Protein AF-A0ABD2PY82-F1 (afdb_monomer_lite)

Sequence (205 aa):
MNNDNLKVYVQNFGKLLSVEYIGIPPSAEFSYYAALSESIQKSSEFYFRDINLLGAPYDFRRAPNDNDGEFNTEMKKLIEDTYFKTGNRRVSIIGHSMGVCMMLSFFNKMPDWWKQRYIHSFMNAAAPLGGSVFWLKGLISGTDFGYPQLSPSSFRSAFQISTASYLLPSESVWLDNVVLVNDGTQSFTSKKYKDFMKSLGLDHC

Radius of gyration: 19.33 Å; chains: 1; bounding box: 48×38×53 Å

Foldseek 3Di:
DDDPPDDDDQPDAFFPVSAQAPDPPRDPVRGGCVVVLVVVVVVDVLDDGSQQDTDGDFDLLAALVRGVPPSLVSVLVSQVNNCVSSPNDAHEEEAEESRLVNVVSSVVPDDPVSCVRHHDYYHYHNYLPQADLLLVCLCQQADPVPPPVDRRNVCSVVSLGNNSVVRHGACVHWPPPDFSDDPPPDTDGNVCVCVVCVVSVNNVD

InterPro domains:
  IPR003386 Lecithin:cholesterol/phospholipid:diacylglycerol acyltransferase [PF02450] (32-199)
  IPR029058 Alpha/Beta hydrolase fold [G3DSA:3.40.50.1820] (1-163)
  IPR029058 Alpha/Beta hydrolase fold [SSF53474] (58-177)

Organism: NCBI:txid1844966

Structure (mmCIF, N/CA/C/O backbone):
data_AF-A0ABD2PY82-F1
#
_entry.id   AF-A0ABD2PY82-F1
#
loop_
_atom_site.group_PDB
_atom_site.id
_atom_site.type_symbol
_atom_site.label_atom_id
_atom_site.label_alt_id
_atom_site.label_comp_id
_atom_site.label_asym_id
_atom_site.label_entity_id
_atom_site.label_seq_id
_atom_site.pdbx_PDB_ins_code
_atom_site.Cartn_x
_atom_site.Cartn_y
_atom_site.Cartn_z
_atom_site.occupancy
_atom_site.B_iso_or_equiv
_atom_site.auth_seq_id
_atom_site.auth_comp_id
_atom_site.auth_asym_id
_atom_site.auth_atom_id
_atom_site.pdbx_PDB_model_num
ATOM 1 N N . MET A 1 1 ? -15.589 11.853 3.594 1.00 46.09 1 MET A N 1
ATOM 2 C CA . MET A 1 1 ? -16.572 12.235 2.552 1.00 46.09 1 MET A CA 1
ATOM 3 C C . MET A 1 1 ? -15.876 13.094 1.505 1.00 46.09 1 MET A C 1
ATOM 5 O O . MET A 1 1 ? -15.206 14.047 1.888 1.00 46.09 1 MET A O 1
ATOM 9 N N . ASN A 1 2 ? -15.974 12.753 0.216 1.00 49.88 2 ASN A N 1
ATOM 10 C CA . ASN A 1 2 ? -15.589 13.692 -0.841 1.00 49.88 2 ASN A CA 1
ATOM 11 C C . ASN A 1 2 ? -16.655 14.791 -0.892 1.00 49.88 2 ASN A C 1
ATOM 13 O O . ASN A 1 2 ? -17.843 14.495 -0.865 1.00 49.88 2 ASN A O 1
ATOM 17 N N . ASN A 1 3 ? -16.228 16.049 -0.922 1.00 63.00 3 ASN A N 1
ATOM 18 C CA . ASN A 1 3 ? -17.093 17.150 -1.325 1.00 63.00 3 ASN A CA 1
ATOM 19 C C . ASN A 1 3 ? -17.367 16.955 -2.823 1.00 63.00 3 ASN A C 1
ATOM 21 O O . ASN A 1 3 ? -16.402 16.774 -3.564 1.00 63.00 3 ASN A O 1
ATOM 25 N N . ASP A 1 4 ? -18.624 16.974 -3.269 1.00 70.94 4 ASP A N 1
ATOM 26 C CA . ASP A 1 4 ? -18.997 16.691 -4.671 1.00 70.94 4 ASP A CA 1
ATOM 27 C C . ASP A 1 4 ? -18.310 17.629 -5.684 1.00 70.94 4 ASP A C 1
ATOM 29 O O . ASP A 1 4 ? -18.210 17.324 -6.872 1.00 70.94 4 ASP A O 1
ATOM 33 N N . ASN A 1 5 ? -17.751 18.741 -5.200 1.0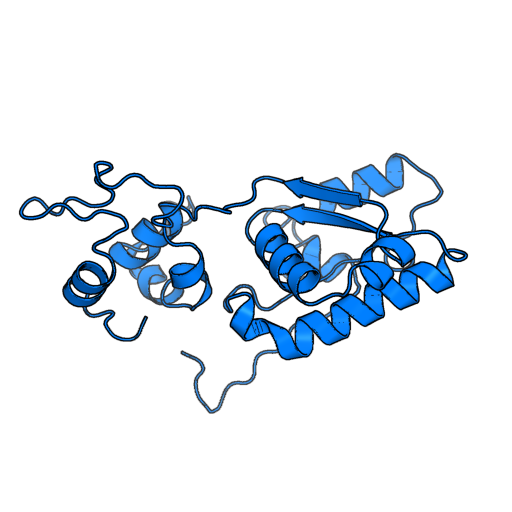0 83.69 5 ASN A N 1
ATOM 34 C CA . ASN A 1 5 ? -16.981 19.704 -5.983 1.00 83.69 5 ASN A CA 1
ATOM 35 C C . ASN A 1 5 ? -15.455 19.479 -5.962 1.00 83.69 5 ASN A C 1
ATOM 37 O O . ASN A 1 5 ? -14.715 20.258 -6.562 1.00 83.69 5 ASN A O 1
ATOM 41 N N . LEU A 1 6 ? -14.954 18.447 -5.277 1.00 82.75 6 LEU A N 1
ATOM 42 C CA . LEU A 1 6 ? -13.526 18.148 -5.152 1.00 82.75 6 LEU A CA 1
ATOM 43 C C . LEU A 1 6 ? -13.183 16.816 -5.821 1.00 82.75 6 LEU A C 1
ATOM 45 O O . LEU A 1 6 ? -13.670 15.754 -5.437 1.00 82.75 6 LEU A O 1
ATOM 49 N N . LYS A 1 7 ? -12.269 16.874 -6.793 1.00 85.06 7 LYS A N 1
ATOM 50 C CA . LYS A 1 7 ? -11.656 15.693 -7.409 1.00 85.06 7 LYS A CA 1
ATOM 51 C C . LYS A 1 7 ? -10.231 15.537 -6.896 1.00 85.06 7 LYS A C 1
ATOM 53 O O . LYS A 1 7 ? -9.460 16.493 -6.912 1.00 85.06 7 LYS A O 1
ATOM 58 N N . VAL A 1 8 ? -9.892 14.331 -6.453 1.00 88.25 8 VAL A N 1
ATOM 59 C CA . VAL A 1 8 ? -8.548 13.964 -5.993 1.00 88.25 8 VAL A CA 1
ATOM 60 C C . VAL A 1 8 ? -7.987 12.928 -6.954 1.00 88.25 8 VAL A C 1
ATOM 62 O O . VAL A 1 8 ? -8.696 11.993 -7.316 1.00 88.25 8 VAL A O 1
ATOM 65 N N . TYR A 1 9 ? -6.730 13.107 -7.351 1.00 89.25 9 TYR A N 1
ATOM 66 C CA . TYR A 1 9 ? -6.037 12.229 -8.288 1.00 89.25 9 TYR A CA 1
ATOM 67 C C . TYR A 1 9 ? -4.739 11.730 -7.671 1.00 89.25 9 TYR A C 1
ATOM 69 O O . TYR A 1 9 ? -4.029 12.487 -7.003 1.00 89.25 9 TYR A O 1
ATOM 77 N N . VAL A 1 10 ? -4.414 10.470 -7.940 1.00 92.25 10 VAL A N 1
ATOM 78 C CA . VAL A 1 10 ? -3.110 9.898 -7.613 1.00 92.25 10 VAL A CA 1
ATOM 79 C C . VAL A 1 10 ? -2.129 10.320 -8.700 1.00 92.25 10 VAL A C 1
ATOM 81 O O . VAL A 1 10 ? -2.371 10.113 -9.886 1.00 92.25 10 VAL A O 1
ATOM 84 N N . GLN A 1 11 ? -1.020 10.941 -8.310 1.00 91.81 11 GLN A N 1
ATOM 85 C CA . GLN A 1 11 ? -0.007 11.406 -9.256 1.00 91.81 11 GLN A CA 1
ATOM 86 C C . GLN A 1 11 ? 1.173 10.438 -9.333 1.00 91.81 11 GLN A C 1
ATOM 88 O O . GLN A 1 11 ? 1.459 9.707 -8.386 1.00 91.81 11 GLN A O 1
ATOM 93 N N . ASN A 1 12 ? 1.909 10.503 -10.446 1.00 93.44 12 ASN A N 1
ATOM 94 C CA . ASN A 1 12 ? 3.204 9.841 -10.612 1.00 93.44 12 ASN A CA 1
ATOM 95 C C . ASN A 1 12 ? 3.156 8.304 -10.481 1.00 93.44 12 ASN A C 1
ATOM 97 O O . ASN A 1 12 ? 4.110 7.691 -9.998 1.00 93.44 12 ASN A O 1
ATOM 101 N N . PHE A 1 13 ? 2.074 7.669 -10.945 1.00 96.50 13 PHE A N 1
ATOM 102 C CA . PHE A 1 13 ? 2.004 6.209 -11.025 1.00 96.50 13 PHE A CA 1
ATOM 103 C C . PHE A 1 13 ? 3.128 5.655 -11.914 1.00 96.50 13 PHE A C 1
ATOM 105 O O . PHE A 1 13 ? 3.434 6.205 -12.973 1.00 96.50 13 PHE A O 1
ATOM 112 N N . GLY A 1 14 ? 3.793 4.594 -11.460 1.00 97.44 14 GLY A N 1
ATOM 113 C CA . GLY A 1 14 ? 4.988 4.045 -12.101 1.00 97.44 14 GLY A CA 1
ATOM 114 C C . GLY A 1 14 ? 6.283 4.800 -11.783 1.00 97.44 14 GLY A C 1
ATOM 115 O O . GLY A 1 14 ? 7.334 4.399 -12.270 1.00 97.44 14 GLY A O 1
ATOM 116 N N . LYS A 1 15 ? 6.263 5.868 -10.974 1.00 96.75 15 LYS A N 1
ATOM 117 C CA . LYS A 1 15 ? 7.476 6.598 -10.562 1.00 96.75 15 LYS A CA 1
ATOM 118 C C . LYS A 1 15 ? 7.818 6.318 -9.109 1.00 96.75 15 LYS A C 1
ATOM 120 O O . LYS A 1 15 ? 6.944 6.395 -8.251 1.00 96.75 15 LYS A O 1
ATOM 125 N N . LEU A 1 16 ? 9.088 6.067 -8.800 1.00 95.44 16 LEU A N 1
ATOM 126 C CA . LEU A 1 16 ? 9.545 5.815 -7.429 1.00 95.44 16 LEU A CA 1
ATOM 127 C C . LEU A 1 16 ? 9.305 7.000 -6.502 1.00 95.44 16 LEU A C 1
ATOM 129 O O . LEU A 1 16 ? 8.934 6.802 -5.349 1.00 95.44 16 LEU A O 1
ATOM 133 N N . LEU A 1 17 ? 9.420 8.227 -7.015 1.00 94.06 17 LEU A N 1
ATOM 134 C CA . LEU A 1 17 ? 9.211 9.434 -6.213 1.00 94.06 17 LEU A CA 1
ATOM 135 C C . LEU A 1 17 ? 7.841 9.440 -5.512 1.00 94.06 17 LEU A C 1
ATOM 137 O O . LEU A 1 17 ? 7.726 9.969 -4.414 1.00 94.06 17 LEU A O 1
ATOM 141 N N . SER A 1 18 ? 6.826 8.821 -6.127 1.00 93.31 18 SER A N 1
ATOM 142 C CA . SER A 1 18 ? 5.461 8.748 -5.589 1.00 93.31 18 SER A CA 1
ATOM 143 C C . SER A 1 18 ? 5.316 7.906 -4.318 1.00 93.31 18 SER A C 1
ATOM 145 O O . SER A 1 18 ? 4.322 8.044 -3.612 1.00 93.31 18 SER A O 1
ATOM 147 N N . VAL A 1 19 ? 6.281 7.026 -4.036 1.00 96.00 19 VAL A N 1
ATOM 148 C CA . VAL A 1 19 ? 6.263 6.126 -2.872 1.00 96.00 19 VAL A CA 1
ATOM 149 C C . VAL A 1 19 ? 7.447 6.359 -1.939 1.00 96.00 19 VAL A C 1
ATOM 151 O O . VAL A 1 19 ? 7.383 6.025 -0.760 1.00 96.00 19 VAL A O 1
ATOM 154 N N . GLU A 1 20 ? 8.536 6.940 -2.435 1.00 96.25 20 GLU A N 1
ATOM 155 C CA . GLU A 1 20 ? 9.729 7.197 -1.632 1.00 96.25 20 GLU A CA 1
ATOM 156 C C . GLU A 1 20 ? 9.518 8.243 -0.549 1.00 96.25 20 GLU A C 1
ATOM 158 O O . GLU A 1 20 ? 10.117 8.101 0.514 1.00 96.25 20 GLU A O 1
ATOM 163 N N . TYR A 1 21 ? 8.667 9.241 -0.800 1.00 95.00 21 TYR A N 1
ATOM 164 C CA . TYR A 1 21 ? 8.410 10.338 0.125 1.00 95.00 21 TYR A CA 1
ATOM 165 C C . TYR A 1 21 ? 6.914 10.645 0.226 1.00 95.00 21 TYR A C 1
ATOM 167 O O . TYR A 1 21 ? 6.225 10.802 -0.781 1.00 95.00 21 TYR A O 1
ATOM 175 N N . ILE A 1 22 ? 6.415 10.780 1.453 1.00 87.50 22 ILE A N 1
ATOM 176 C CA . ILE A 1 22 ? 5.041 11.180 1.777 1.00 87.50 22 ILE A CA 1
ATOM 177 C C . ILE A 1 22 ? 4.987 12.714 1.827 1.00 87.50 22 ILE A C 1
ATOM 179 O O . ILE A 1 22 ? 4.813 13.324 2.876 1.00 87.50 22 ILE A O 1
ATOM 183 N N . GLY A 1 23 ? 5.199 13.357 0.680 1.00 79.69 23 GLY A N 1
ATOM 184 C CA . GLY A 1 23 ? 5.200 14.815 0.576 1.00 79.69 23 GLY A CA 1
ATOM 185 C C . GLY A 1 23 ? 6.132 15.328 -0.514 1.00 79.69 23 GLY A C 1
ATOM 186 O O . GLY A 1 23 ? 7.134 14.698 -0.850 1.00 79.69 23 GLY A O 1
ATOM 187 N N . ILE A 1 24 ? 5.780 16.482 -1.079 1.00 76.38 24 ILE A N 1
ATOM 188 C CA . ILE A 1 24 ? 6.601 17.201 -2.054 1.00 76.38 24 ILE A CA 1
ATOM 189 C C . ILE A 1 24 ? 6.747 18.646 -1.551 1.00 76.38 24 ILE A C 1
ATOM 191 O O . ILE A 1 24 ? 5.726 19.269 -1.253 1.00 76.38 24 ILE A O 1
ATOM 195 N N . PRO A 1 25 ? 7.974 19.197 -1.465 1.00 85.31 25 PRO A N 1
ATOM 196 C CA . PRO A 1 25 ? 9.251 18.595 -1.870 1.00 85.31 25 PRO A CA 1
ATOM 197 C C . PRO A 1 25 ? 9.704 17.433 -0.956 1.00 85.31 25 PRO A C 1
ATOM 199 O O . PRO A 1 25 ? 9.300 17.391 0.205 1.00 85.31 25 PRO A O 1
ATOM 202 N N . PRO A 1 26 ? 10.539 16.497 -1.457 1.00 88.62 26 PRO A N 1
ATOM 203 C CA . PRO A 1 26 ? 11.089 15.403 -0.654 1.00 88.62 26 PRO A CA 1
ATOM 204 C C . PRO A 1 26 ? 11.823 15.897 0.594 1.00 88.62 26 PRO A C 1
ATOM 206 O O . PRO A 1 26 ? 12.630 16.825 0.519 1.00 88.62 26 PRO A O 1
ATOM 209 N N . SER A 1 27 ? 11.596 15.238 1.728 1.00 89.56 27 SER A N 1
ATOM 210 C CA . SER A 1 27 ? 12.310 15.505 2.977 1.00 89.56 27 SER A CA 1
ATOM 211 C C . SER A 1 27 ? 12.606 14.205 3.724 1.00 89.56 27 SER A C 1
ATOM 213 O O . SER A 1 27 ? 11.910 13.204 3.556 1.00 89.56 27 SER A O 1
ATOM 215 N N . ALA A 1 28 ? 13.642 14.216 4.565 1.00 88.94 28 ALA A N 1
ATOM 216 C CA . ALA A 1 28 ? 13.989 13.056 5.385 1.00 88.94 28 ALA A CA 1
ATOM 217 C C . ALA A 1 28 ? 12.865 12.677 6.367 1.00 88.94 28 ALA A C 1
ATOM 219 O O . ALA A 1 28 ? 12.640 11.494 6.595 1.00 88.94 28 ALA A O 1
ATOM 220 N N . GLU A 1 29 ? 12.136 13.668 6.893 1.00 87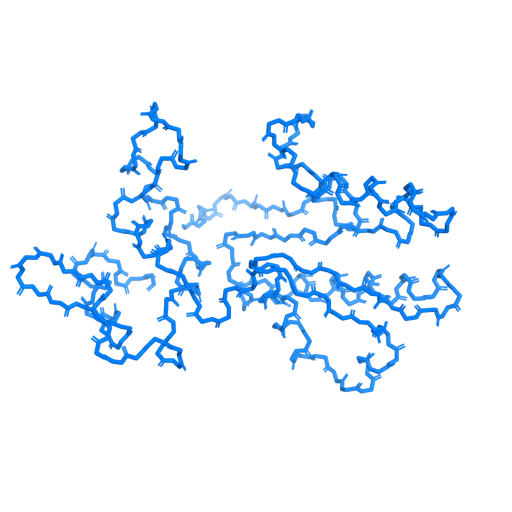.19 29 GLU A N 1
ATOM 221 C CA . GLU A 1 29 ? 11.003 13.466 7.809 1.00 87.19 29 GLU A CA 1
ATOM 222 C C . GLU A 1 29 ? 9.862 12.669 7.165 1.00 87.19 29 GLU A C 1
ATOM 224 O O . GLU A 1 29 ? 9.244 11.837 7.822 1.00 87.19 29 GLU A O 1
ATOM 229 N N . PHE A 1 30 ? 9.623 12.869 5.867 1.00 88.81 30 PHE A N 1
ATOM 230 C CA . PHE A 1 30 ? 8.581 12.164 5.122 1.00 88.81 30 PHE A CA 1
ATOM 231 C C . PHE A 1 30 ? 9.119 11.014 4.264 1.00 88.81 30 PHE A C 1
ATOM 233 O O . PHE A 1 30 ? 8.414 10.522 3.385 1.00 88.81 30 PHE A O 1
ATOM 240 N N . SER A 1 31 ? 10.356 10.573 4.491 1.00 94.44 31 SER A N 1
ATOM 241 C CA . SER A 1 31 ? 10.931 9.414 3.806 1.00 94.44 31 SER A CA 1
ATOM 242 C C . SER A 1 31 ? 10.182 8.131 4.173 1.00 94.44 31 SER A C 1
ATOM 244 O O . SER A 1 31 ? 9.949 7.847 5.347 1.00 94.44 31 SER A O 1
ATOM 246 N N . TYR A 1 32 ? 9.821 7.339 3.166 1.00 95.69 32 TYR A N 1
ATOM 247 C CA . TYR A 1 32 ? 9.091 6.085 3.328 1.00 95.69 32 TYR A CA 1
ATOM 248 C C . TYR A 1 32 ? 9.782 4.925 2.604 1.00 95.69 32 TYR A C 1
ATOM 250 O O . TYR A 1 32 ? 10.453 4.123 3.249 1.00 95.69 32 TYR A O 1
ATOM 258 N N . TYR A 1 33 ? 9.702 4.848 1.269 1.00 97.00 33 TYR A N 1
ATOM 259 C CA . TYR A 1 33 ? 10.413 3.813 0.498 1.00 97.00 33 TYR A CA 1
ATOM 260 C C . TYR A 1 33 ? 11.844 4.192 0.082 1.00 97.00 33 TYR A C 1
ATOM 262 O O . TYR A 1 33 ? 12.548 3.331 -0.444 1.00 97.00 33 TYR A O 1
ATOM 270 N N . ALA A 1 34 ? 12.300 5.429 0.320 1.00 96.25 34 ALA A N 1
ATOM 271 C CA . ALA A 1 34 ? 13.579 5.924 -0.207 1.00 96.25 34 ALA A CA 1
ATOM 272 C C . ALA A 1 34 ? 14.788 5.068 0.206 1.00 96.25 34 ALA A C 1
ATOM 274 O O . ALA A 1 34 ? 15.625 4.726 -0.624 1.00 96.25 34 ALA A O 1
ATOM 275 N N . ALA A 1 35 ? 14.855 4.650 1.474 1.00 95.88 35 ALA A N 1
ATOM 276 C CA . ALA A 1 35 ? 15.954 3.806 1.943 1.00 95.88 35 ALA A CA 1
ATOM 277 C C . ALA A 1 35 ? 15.946 2.414 1.281 1.00 95.88 35 ALA A C 1
ATOM 279 O O . ALA A 1 35 ? 17.007 1.851 1.000 1.00 95.88 35 ALA A O 1
ATOM 280 N N . LEU A 1 36 ? 14.759 1.857 1.000 1.00 96.31 36 LEU A N 1
ATOM 281 C CA . LEU A 1 36 ? 14.629 0.559 0.335 1.00 96.31 36 LEU A CA 1
ATOM 282 C C . LEU A 1 36 ? 15.052 0.651 -1.133 1.00 96.31 36 LEU A C 1
ATOM 284 O O . LEU A 1 36 ? 15.851 -0.165 -1.590 1.00 96.31 36 LEU A O 1
ATOM 288 N N . SER A 1 37 ? 14.536 1.635 -1.871 1.00 96.44 37 SER A N 1
ATOM 289 C CA . SER A 1 37 ? 14.865 1.818 -3.286 1.00 96.44 37 SER A CA 1
ATOM 290 C C . SER A 1 37 ? 16.342 2.157 -3.495 1.00 96.44 37 SER A C 1
ATOM 292 O O . SER A 1 37 ? 16.954 1.669 -4.447 1.00 96.44 37 SER A O 1
ATOM 294 N N . GLU A 1 38 ? 16.944 2.942 -2.600 1.00 95.88 38 GLU A N 1
ATOM 295 C CA . GLU A 1 38 ? 18.381 3.216 -2.601 1.00 95.88 38 GLU A CA 1
ATOM 296 C C . GLU A 1 38 ? 19.191 1.943 -2.327 1.00 95.88 38 GLU A C 1
ATOM 298 O O . GLU A 1 38 ? 20.150 1.655 -3.041 1.00 95.88 38 GLU A O 1
ATOM 303 N N . SER A 1 39 ? 18.784 1.144 -1.337 1.00 96.81 39 SER A N 1
ATOM 304 C CA . SER A 1 39 ? 19.461 -0.117 -1.012 1.00 96.81 39 SER A CA 1
ATOM 305 C C . SER A 1 39 ? 19.413 -1.108 -2.176 1.00 96.81 39 SER A C 1
ATOM 307 O O . SER A 1 39 ? 20.430 -1.722 -2.493 1.00 96.81 39 SER A O 1
ATOM 309 N N . ILE A 1 40 ? 18.271 -1.225 -2.863 1.00 96.19 40 ILE A N 1
ATOM 310 C CA . ILE A 1 40 ? 18.134 -2.079 -4.052 1.00 96.19 40 ILE A CA 1
ATOM 311 C C . ILE A 1 40 ? 19.089 -1.617 -5.159 1.00 96.19 40 ILE A C 1
ATOM 313 O O . ILE A 1 40 ? 19.846 -2.437 -5.678 1.00 96.19 40 ILE A O 1
ATOM 317 N N . GLN A 1 41 ? 19.113 -0.317 -5.471 1.00 95.25 41 GLN A N 1
ATOM 318 C CA . GLN A 1 41 ? 20.011 0.241 -6.491 1.00 95.25 41 GLN A CA 1
ATOM 319 C C . GLN A 1 41 ? 21.494 0.064 -6.134 1.00 95.25 41 GLN A C 1
ATOM 321 O O . GLN A 1 41 ? 22.299 -0.249 -7.002 1.00 95.25 41 GLN A O 1
ATOM 326 N N . LYS A 1 42 ? 21.873 0.205 -4.857 1.00 95.75 42 LYS A N 1
ATOM 327 C CA . LYS A 1 42 ? 23.257 -0.039 -4.408 1.00 95.75 42 LYS A CA 1
ATOM 328 C C . LYS A 1 42 ? 23.641 -1.517 -4.433 1.00 95.75 42 LYS A C 1
ATOM 330 O O . LYS A 1 42 ? 24.809 -1.839 -4.615 1.00 95.75 42 LYS A O 1
ATOM 335 N N . SER A 1 43 ? 22.677 -2.413 -4.225 1.00 94.88 43 SER A N 1
ATOM 336 C CA . SER A 1 43 ? 22.923 -3.858 -4.175 1.00 94.88 43 SER A CA 1
ATOM 337 C C . SER A 1 43 ? 23.108 -4.505 -5.551 1.00 94.88 43 SER A C 1
ATOM 339 O O . SER A 1 43 ? 23.564 -5.644 -5.632 1.00 94.88 43 SER A O 1
ATOM 341 N N . SER A 1 44 ? 22.734 -3.817 -6.635 1.00 92.62 44 SER A N 1
ATOM 342 C CA . SER A 1 44 ? 22.777 -4.379 -7.981 1.00 92.62 44 SER A CA 1
ATOM 343 C 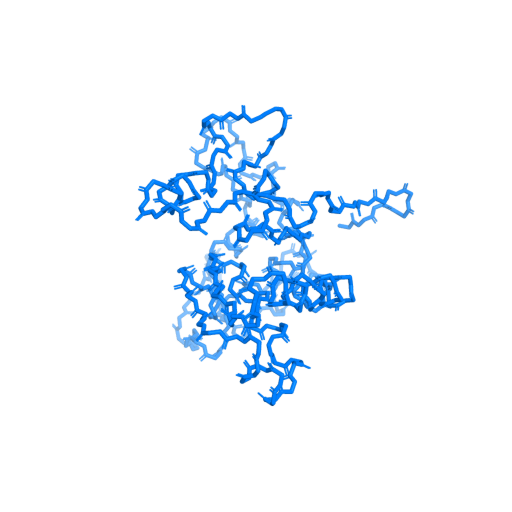C . SER A 1 44 ? 22.814 -3.301 -9.058 1.00 92.62 44 SER A C 1
ATOM 345 O O . SER A 1 44 ? 21.964 -2.419 -9.097 1.00 92.62 44 SER A O 1
ATOM 347 N N . GLU A 1 45 ? 23.715 -3.468 -10.025 1.00 92.88 45 GLU A N 1
ATOM 348 C CA . GLU A 1 45 ? 23.817 -2.609 -11.213 1.00 92.88 45 GLU A CA 1
ATOM 349 C C . GLU A 1 45 ? 22.660 -2.799 -12.215 1.00 92.88 45 GLU A C 1
ATOM 351 O O . GLU A 1 45 ? 22.611 -2.131 -13.244 1.00 92.88 45 GLU A O 1
ATOM 356 N N . PHE A 1 46 ? 21.728 -3.722 -11.947 1.00 92.50 46 PHE A N 1
ATOM 357 C CA . PHE A 1 46 ? 20.642 -4.075 -12.865 1.00 92.50 46 PHE A CA 1
ATOM 358 C C . PHE A 1 46 ? 19.299 -3.418 -12.531 1.00 92.50 46 PHE A C 1
ATOM 360 O O . PHE A 1 46 ? 18.343 -3.607 -13.288 1.00 92.50 46 PHE A O 1
ATOM 367 N N . TYR A 1 47 ? 19.200 -2.662 -11.432 1.00 95.75 47 TYR A N 1
ATOM 368 C CA . TYR A 1 47 ? 17.998 -1.901 -11.090 1.00 95.75 47 TYR A CA 1
ATOM 369 C C . TYR A 1 47 ? 18.181 -0.416 -11.389 1.00 95.75 47 TYR A C 1
ATOM 371 O O . TYR A 1 47 ? 19.043 0.257 -10.835 1.00 95.75 47 TYR A O 1
ATOM 379 N N . PHE A 1 48 ? 17.299 0.097 -12.236 1.00 95.19 48 PHE A N 1
ATOM 380 C CA . PHE A 1 48 ? 17.252 1.471 -12.694 1.00 95.19 48 PHE A CA 1
ATOM 381 C C . PHE A 1 48 ? 15.910 2.084 -12.302 1.00 95.19 48 PHE A C 1
ATOM 383 O O . PHE A 1 48 ? 14.830 1.587 -12.662 1.00 95.19 48 PHE A O 1
ATOM 390 N N . ARG A 1 49 ? 15.997 3.193 -11.569 1.00 96.06 49 ARG A N 1
ATOM 391 C CA . ARG A 1 49 ? 14.861 4.027 -11.186 1.00 96.06 49 ARG A CA 1
ATOM 392 C C . ARG A 1 49 ? 13.962 4.333 -12.381 1.00 96.06 49 ARG A C 1
ATOM 394 O O . ARG A 1 49 ? 14.437 4.724 -13.441 1.00 96.06 49 ARG A O 1
ATOM 401 N N . ASP A 1 50 ? 12.658 4.189 -12.171 1.00 96.06 50 ASP A N 1
ATOM 402 C CA . ASP A 1 50 ? 11.592 4.530 -13.118 1.00 96.06 50 ASP A CA 1
ATOM 403 C C . ASP A 1 50 ? 11.643 3.767 -14.459 1.00 96.06 50 ASP A C 1
ATOM 405 O O . ASP A 1 50 ? 10.925 4.120 -15.399 1.00 96.06 50 ASP A O 1
ATOM 409 N N . ILE A 1 51 ? 12.465 2.713 -14.543 1.00 94.69 51 ILE A N 1
ATOM 410 C CA . ILE A 1 51 ? 12.570 1.808 -15.696 1.00 94.69 51 ILE A CA 1
ATOM 411 C C . ILE A 1 51 ? 12.153 0.395 -15.286 1.00 94.69 51 ILE A C 1
ATOM 413 O O . ILE A 1 51 ? 11.218 -0.159 -15.859 1.00 94.69 51 ILE A O 1
ATOM 417 N N . ASN A 1 52 ? 12.835 -0.187 -14.298 1.00 95.62 52 ASN A N 1
ATOM 418 C CA . ASN A 1 52 ? 12.547 -1.531 -13.781 1.00 95.62 52 ASN A CA 1
ATOM 419 C C . ASN A 1 52 ? 12.512 -1.597 -12.241 1.00 95.62 52 ASN A C 1
ATOM 421 O O . ASN A 1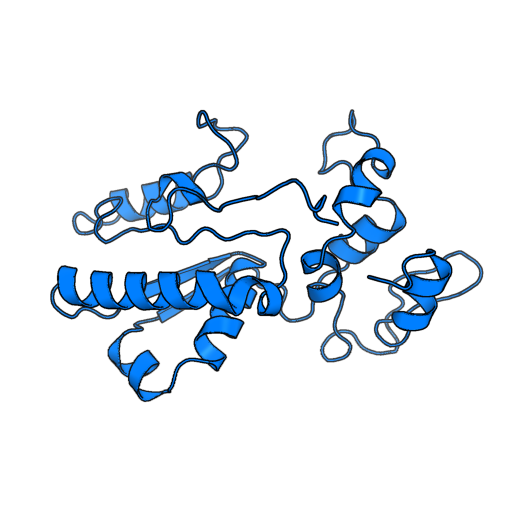 52 ? 12.268 -2.661 -11.677 1.00 95.62 52 ASN A O 1
ATOM 425 N N . LEU A 1 53 ? 12.702 -0.456 -11.574 1.00 97.88 53 LEU A N 1
ATOM 426 C CA . LEU A 1 53 ? 12.369 -0.220 -10.175 1.00 97.88 53 LEU A CA 1
ATOM 427 C C . LEU A 1 53 ? 11.341 0.918 -10.138 1.00 97.88 53 LEU A C 1
ATOM 429 O O . LEU A 1 53 ? 11.663 2.053 -10.488 1.00 97.88 53 LEU A O 1
ATOM 433 N N . LEU A 1 54 ? 10.089 0.592 -9.808 1.00 98.31 54 LEU A N 1
ATOM 434 C CA . LEU A 1 54 ? 8.910 1.427 -10.077 1.00 98.31 54 LEU A CA 1
ATOM 435 C C . LEU A 1 54 ? 8.020 1.524 -8.829 1.00 98.31 54 LEU A C 1
ATOM 437 O O . LEU A 1 54 ? 7.962 0.590 -8.032 1.00 98.31 54 LEU A O 1
ATOM 441 N N . GLY A 1 55 ? 7.313 2.646 -8.675 1.00 97.69 55 GLY A N 1
ATOM 442 C CA . GLY A 1 55 ? 6.338 2.863 -7.600 1.00 97.69 55 GLY A CA 1
ATOM 443 C C . GLY A 1 55 ? 4.898 2.699 -8.087 1.00 97.69 55 GLY A C 1
ATOM 444 O O . GLY A 1 55 ? 4.570 3.143 -9.184 1.00 97.69 55 GLY A O 1
ATOM 445 N N . ALA A 1 56 ? 4.033 2.101 -7.269 1.00 97.81 56 ALA A N 1
ATOM 446 C CA . ALA A 1 56 ? 2.600 1.952 -7.543 1.00 97.81 56 ALA A CA 1
ATOM 447 C C . ALA A 1 56 ? 1.773 2.642 -6.434 1.00 97.81 56 ALA A C 1
ATOM 449 O O . ALA A 1 56 ? 1.323 1.977 -5.497 1.00 97.81 56 ALA A O 1
ATOM 450 N N . PRO A 1 57 ? 1.632 3.980 -6.480 1.00 96.69 57 PRO A N 1
ATOM 451 C CA . PRO A 1 57 ? 0.844 4.737 -5.514 1.00 96.69 57 PRO A CA 1
ATOM 452 C C . PRO A 1 57 ? -0.659 4.499 -5.725 1.00 96.69 57 PRO A C 1
ATOM 454 O O . PRO A 1 57 ? -1.103 4.124 -6.807 1.00 96.69 57 PRO A O 1
ATOM 457 N N . TYR A 1 58 ? -1.460 4.751 -4.694 1.00 95.94 58 TYR A N 1
ATOM 458 C CA . TYR A 1 58 ? -2.922 4.669 -4.744 1.00 95.94 58 TYR A CA 1
ATOM 459 C C . TYR A 1 58 ? -3.540 5.648 -3.740 1.00 95.94 58 TYR A C 1
ATOM 461 O O . TYR A 1 58 ? -2.840 6.189 -2.880 1.00 95.94 58 TYR A O 1
ATOM 469 N N . ASP A 1 59 ? -4.852 5.885 -3.832 1.00 95.00 59 ASP A N 1
ATOM 470 C CA . ASP A 1 59 ? -5.558 6.690 -2.837 1.00 95.00 59 ASP A CA 1
ATOM 471 C C . ASP A 1 59 ? -5.737 5.861 -1.561 1.00 95.00 59 ASP A C 1
ATOM 473 O O . ASP A 1 59 ? -6.672 5.071 -1.428 1.00 95.00 59 ASP A O 1
ATOM 477 N N . PHE A 1 60 ? -4.822 6.040 -0.608 1.00 93.94 60 PHE A N 1
ATOM 478 C CA . PHE A 1 60 ? -4.805 5.299 0.654 1.00 93.94 60 PHE A CA 1
ATOM 479 C C . PHE A 1 60 ? -5.997 5.611 1.571 1.00 93.94 60 PHE A C 1
ATOM 481 O O . PHE A 1 60 ? -6.171 4.946 2.591 1.00 93.94 60 PHE A O 1
ATOM 488 N N . ARG A 1 61 ? -6.833 6.606 1.236 1.00 93.19 61 ARG A N 1
ATOM 489 C CA . ARG A 1 61 ? -8.096 6.878 1.947 1.00 93.19 61 ARG A CA 1
AT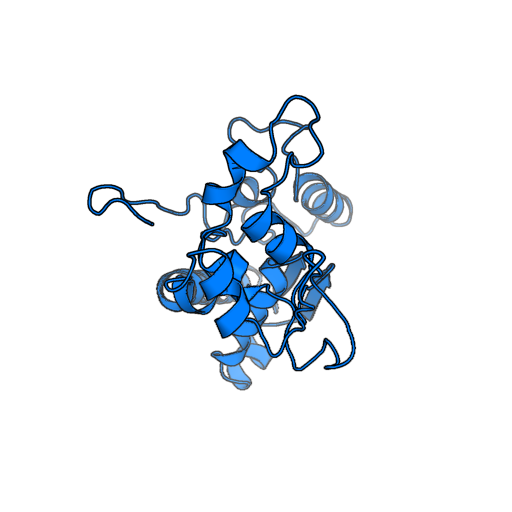OM 490 C C . ARG A 1 61 ? -9.198 5.890 1.550 1.00 93.19 61 ARG A C 1
ATOM 492 O O . ARG A 1 61 ? -10.207 5.756 2.251 1.00 93.19 61 ARG A O 1
ATOM 499 N N . ARG A 1 62 ? -9.022 5.245 0.396 1.00 94.12 62 ARG A N 1
ATOM 500 C CA . ARG A 1 62 ? -9.971 4.331 -0.229 1.00 94.12 62 ARG A CA 1
ATOM 501 C C . ARG A 1 62 ? -9.589 2.883 0.077 1.00 94.12 62 ARG A C 1
ATOM 503 O O . ARG A 1 62 ? -8.428 2.507 -0.069 1.00 94.12 62 ARG A O 1
ATOM 510 N N . ALA A 1 63 ? -10.560 2.065 0.468 1.00 94.44 63 ALA A N 1
ATOM 511 C CA . ALA A 1 63 ? -10.364 0.630 0.642 1.00 94.44 63 ALA A CA 1
ATOM 512 C C . ALA A 1 63 ? -10.039 -0.051 -0.709 1.00 94.44 63 ALA A C 1
ATOM 514 O O . ALA A 1 63 ? -10.237 0.553 -1.771 1.00 94.44 63 ALA A O 1
ATOM 515 N N . PRO A 1 64 ? -9.537 -1.301 -0.725 1.00 94.88 64 PRO A N 1
ATOM 516 C CA . PRO A 1 64 ? -9.181 -1.967 -1.978 1.00 94.88 64 PRO A CA 1
ATOM 517 C C . PRO A 1 64 ? -10.328 -2.068 -2.990 1.00 94.88 64 PRO A C 1
ATOM 519 O O . PRO A 1 64 ? -10.122 -1.791 -4.168 1.00 94.88 64 PRO A O 1
ATOM 522 N N . ASN A 1 65 ? -11.543 -2.380 -2.535 1.00 91.56 65 ASN A N 1
ATOM 523 C CA . ASN A 1 65 ? -12.750 -2.400 -3.369 1.00 91.56 65 ASN A CA 1
ATOM 524 C C . ASN A 1 65 ? -13.054 -1.029 -3.994 1.00 91.56 65 ASN A C 1
ATOM 526 O O . ASN A 1 65 ? -13.509 -0.950 -5.131 1.00 91.56 65 ASN A O 1
ATOM 530 N N . ASP A 1 66 ? -12.751 0.056 -3.282 1.00 91.62 66 ASP A N 1
ATOM 531 C CA . ASP A 1 66 ? -12.997 1.414 -3.760 1.00 91.62 66 ASP A CA 1
ATOM 532 C C . ASP A 1 66 ? -11.914 1.904 -4.729 1.00 91.62 66 ASP A C 1
ATOM 534 O O . ASP A 1 66 ? -12.132 2.902 -5.412 1.00 91.62 66 ASP A O 1
ATOM 538 N N . ASN A 1 67 ? -10.764 1.231 -4.806 1.00 92.56 67 ASN A N 1
ATOM 539 C CA . ASN A 1 67 ? -9.685 1.521 -5.758 1.00 92.56 67 ASN A CA 1
ATOM 540 C C . ASN A 1 67 ? -9.728 0.632 -7.017 1.00 92.56 67 ASN A C 1
ATOM 542 O O . ASN A 1 67 ? -8.987 0.888 -7.965 1.00 92.56 67 ASN A O 1
ATOM 546 N N . ASP A 1 68 ? -10.576 -0.402 -7.044 1.00 86.31 68 ASP A N 1
ATOM 547 C CA . ASP A 1 68 ? -10.497 -1.515 -7.999 1.00 86.31 68 ASP A CA 1
ATOM 548 C C . ASP A 1 68 ? -10.547 -1.127 -9.488 1.00 86.31 68 ASP A C 1
ATOM 550 O O . ASP A 1 68 ? -10.070 -1.887 -10.326 1.00 86.31 68 ASP A O 1
ATOM 554 N N . GLY A 1 69 ? -11.121 0.017 -9.857 1.00 87.69 69 GLY A N 1
ATOM 555 C CA . GLY A 1 69 ? -11.172 0.445 -11.258 1.00 87.69 69 GLY A CA 1
ATOM 556 C C . GLY A 1 69 ? -9.809 0.908 -11.779 1.00 87.69 69 GLY A C 1
ATOM 557 O O . GLY A 1 69 ? -9.164 0.242 -12.592 1.00 87.69 69 GLY A O 1
ATOM 558 N N . GLU A 1 70 ? -9.379 2.075 -11.304 1.00 90.25 70 GLU A N 1
ATOM 559 C CA . GLU A 1 70 ? -8.166 2.751 -11.774 1.00 90.25 70 GLU A CA 1
ATOM 560 C C . GLU A 1 70 ? -6.902 1.990 -11.360 1.00 90.25 70 GLU A C 1
ATOM 562 O O . GLU A 1 70 ? -6.071 1.673 -12.210 1.00 90.25 70 GLU A O 1
ATOM 567 N N . PHE A 1 71 ? -6.795 1.594 -10.086 1.00 95.44 71 PHE A N 1
ATOM 568 C CA . PHE A 1 71 ? -5.595 0.929 -9.580 1.00 95.44 71 PHE A CA 1
ATOM 569 C C . PHE A 1 71 ? -5.331 -0.404 -10.282 1.00 95.44 71 PHE A C 1
ATOM 571 O O . PHE A 1 71 ? -4.204 -0.657 -10.696 1.00 95.44 71 PHE A O 1
ATOM 578 N N . ASN A 1 72 ? -6.348 -1.255 -10.466 1.00 96.06 72 ASN A N 1
ATOM 579 C CA . ASN A 1 72 ? -6.133 -2.560 -11.099 1.00 96.06 72 ASN A CA 1
ATOM 580 C C . ASN A 1 72 ? -5.746 -2.416 -12.577 1.00 96.06 72 ASN A C 1
ATOM 582 O O . ASN A 1 72 ? -4.931 -3.197 -13.072 1.00 96.06 72 ASN A O 1
ATOM 586 N N . THR A 1 73 ? -6.307 -1.422 -13.271 1.00 96.62 73 THR A N 1
ATOM 587 C CA . THR A 1 73 ? -5.975 -1.134 -14.673 1.00 96.62 73 THR A CA 1
ATOM 588 C C . THR A 1 73 ? -4.522 -0.684 -14.799 1.00 96.62 73 THR A C 1
ATOM 590 O O . THR A 1 73 ? -3.752 -1.288 -15.551 1.00 96.62 73 THR A O 1
ATOM 593 N N . GLU A 1 74 ? -4.121 0.316 -14.013 1.00 97.62 74 GLU A N 1
ATOM 594 C CA . GLU A 1 74 ? -2.761 0.855 -14.036 1.00 97.62 74 GLU A CA 1
ATOM 595 C C . GLU A 1 74 ? -1.730 -0.161 -13.523 1.00 97.62 74 GLU A C 1
ATOM 597 O O . GLU A 1 74 ? -0.667 -0.317 -14.122 1.00 97.62 74 GLU A O 1
ATOM 602 N N . MET A 1 75 ? -2.050 -0.931 -12.477 1.00 98.38 75 MET A N 1
ATOM 603 C CA . MET A 1 75 ? -1.144 -1.939 -11.919 1.00 98.38 75 MET A CA 1
ATOM 604 C C . MET A 1 75 ? -0.909 -3.103 -12.884 1.00 98.38 75 MET A C 1
ATOM 606 O O . MET A 1 75 ? 0.232 -3.531 -13.073 1.00 98.38 75 MET A O 1
ATOM 610 N N . LYS A 1 76 ? -1.965 -3.599 -13.545 1.00 98.56 76 LYS A N 1
ATOM 611 C CA . LYS A 1 76 ? -1.831 -4.643 -14.568 1.00 98.56 76 LYS A CA 1
ATOM 612 C C . LYS A 1 76 ? -0.936 -4.170 -15.710 1.00 98.56 76 LYS A C 1
ATOM 614 O O . LYS A 1 76 ? 0.004 -4.876 -16.072 1.00 98.56 76 LYS A O 1
ATOM 619 N N . LYS A 1 77 ? -1.192 -2.963 -16.224 1.00 98.50 77 LYS A N 1
ATOM 620 C CA . LYS A 1 77 ? -0.389 -2.355 -17.287 1.00 98.50 77 LYS A CA 1
ATOM 621 C C . LYS A 1 77 ? 1.066 -2.167 -16.863 1.00 98.50 77 LYS A C 1
ATOM 623 O O . LYS A 1 77 ? 1.959 -2.555 -17.605 1.00 98.50 77 LYS A O 1
ATOM 628 N N . LEU A 1 78 ? 1.316 -1.641 -15.662 1.00 98.62 78 LEU A N 1
ATOM 629 C CA . LEU A 1 78 ? 2.668 -1.442 -15.134 1.00 98.62 78 LEU A CA 1
ATOM 630 C C . LEU A 1 78 ? 3.452 -2.758 -15.091 1.00 98.62 78 LEU A C 1
ATOM 632 O O . LEU A 1 78 ? 4.605 -2.798 -15.515 1.00 98.62 78 LEU A O 1
ATOM 636 N N . ILE A 1 79 ? 2.831 -3.840 -14.619 1.00 98.81 79 ILE A N 1
ATOM 637 C CA . ILE A 1 79 ? 3.457 -5.165 -14.547 1.00 98.81 79 ILE A CA 1
ATOM 638 C C . ILE A 1 79 ? 3.747 -5.720 -15.946 1.00 98.81 79 ILE A C 1
ATOM 640 O O . ILE A 1 79 ? 4.863 -6.178 -16.197 1.00 98.81 79 ILE A O 1
ATOM 644 N N . GLU A 1 80 ? 2.773 -5.673 -16.857 1.00 98.75 80 GLU A N 1
ATOM 645 C CA . GLU A 1 80 ? 2.933 -6.175 -18.228 1.00 98.75 80 GLU A CA 1
ATOM 646 C C . GLU A 1 80 ? 4.007 -5.386 -18.993 1.00 98.75 80 GLU A C 1
ATOM 648 O O . GLU A 1 80 ? 4.911 -5.983 -19.581 1.00 98.75 80 GLU A O 1
ATOM 653 N N . ASP A 1 81 ? 3.980 -4.054 -18.914 1.00 98.50 81 ASP A N 1
ATOM 654 C CA . ASP A 1 81 ? 4.981 -3.182 -19.532 1.00 98.50 81 ASP A CA 1
ATOM 655 C C . ASP A 1 81 ? 6.380 -3.459 -18.977 1.00 98.50 81 ASP A C 1
ATOM 657 O O . ASP A 1 81 ? 7.346 -3.546 -19.738 1.00 98.50 81 ASP A O 1
ATOM 661 N N . THR A 1 82 ? 6.504 -3.618 -17.656 1.00 98.38 82 THR A N 1
ATOM 662 C CA . THR A 1 82 ? 7.789 -3.923 -17.007 1.00 98.38 82 THR A CA 1
ATOM 663 C C . THR A 1 82 ? 8.316 -5.278 -17.457 1.00 98.38 82 THR A C 1
ATOM 665 O O . THR A 1 82 ? 9.498 -5.401 -17.782 1.00 98.38 82 THR A O 1
ATOM 668 N N . TYR A 1 83 ? 7.446 -6.285 -17.545 1.00 98.56 83 TYR A N 1
ATOM 669 C CA . TYR A 1 83 ? 7.795 -7.614 -18.040 1.00 98.56 83 TYR A CA 1
ATOM 670 C C . TYR A 1 83 ? 8.388 -7.549 -19.451 1.00 98.56 83 TYR A C 1
ATOM 672 O O . TYR A 1 83 ? 9.488 -8.054 -19.680 1.00 98.56 83 TYR A O 1
ATOM 680 N N . PHE A 1 84 ? 7.715 -6.878 -20.391 1.00 98.25 84 PHE A N 1
ATOM 681 C CA . PHE A 1 84 ? 8.202 -6.779 -21.769 1.00 98.25 84 PHE A CA 1
ATOM 682 C C . PHE A 1 84 ? 9.484 -5.941 -21.874 1.00 98.25 84 PHE A C 1
ATOM 684 O O . PHE A 1 84 ? 10.437 -6.360 -22.532 1.00 98.25 84 PHE A O 1
ATOM 691 N N . LYS A 1 85 ? 9.560 -4.802 -21.173 1.00 96.56 85 LYS A N 1
ATOM 692 C CA . LYS A 1 85 ? 10.740 -3.914 -21.179 1.00 96.56 85 LYS A CA 1
ATOM 693 C C . LYS A 1 85 ? 11.986 -4.556 -20.576 1.00 96.56 85 LYS A C 1
ATOM 695 O O . LYS A 1 85 ? 13.096 -4.176 -20.931 1.00 96.56 85 LYS A O 1
ATOM 700 N N . THR A 1 86 ? 11.820 -5.532 -19.688 1.00 96.06 86 THR A N 1
ATOM 701 C CA . THR A 1 86 ? 12.933 -6.225 -19.021 1.00 96.06 86 THR A CA 1
ATOM 702 C C . THR A 1 86 ? 13.274 -7.571 -19.662 1.00 96.06 86 THR A C 1
ATOM 704 O O . THR A 1 86 ? 13.937 -8.407 -19.047 1.00 96.06 86 THR A O 1
ATOM 707 N N . GLY A 1 87 ? 12.854 -7.788 -20.913 1.00 96.50 87 GLY A N 1
ATOM 708 C CA . GLY A 1 87 ? 13.176 -9.000 -21.664 1.00 96.50 87 GLY A CA 1
ATOM 709 C C . GLY A 1 87 ? 12.373 -10.209 -21.196 1.00 96.50 87 GLY A C 1
ATOM 710 O O . GLY A 1 87 ? 12.926 -11.296 -21.038 1.00 96.50 87 GLY A O 1
ATOM 711 N N . ASN A 1 88 ? 11.074 -10.015 -20.964 1.00 98.00 88 ASN A N 1
ATOM 712 C CA . ASN A 1 88 ? 10.129 -11.043 -20.525 1.00 98.00 88 ASN A CA 1
ATOM 713 C C . ASN A 1 88 ? 10.476 -11.647 -19.155 1.00 98.00 88 ASN A C 1
ATOM 715 O O . ASN A 1 88 ? 10.227 -12.829 -18.891 1.00 98.00 88 ASN A O 1
ATOM 719 N N . ARG A 1 89 ? 11.069 -10.838 -18.269 1.00 97.44 89 ARG A N 1
ATOM 720 C CA . ARG A 1 89 ? 11.373 -11.240 -16.895 1.00 97.44 89 ARG A CA 1
ATOM 721 C C . ARG A 1 89 ? 10.167 -10.984 -16.003 1.00 97.44 89 ARG A C 1
ATOM 723 O O . ARG A 1 89 ? 9.562 -9.918 -16.026 1.00 97.44 89 ARG A O 1
ATOM 730 N N . ARG A 1 90 ? 9.827 -11.991 -15.200 1.00 98.50 90 ARG A N 1
ATOM 731 C CA . ARG A 1 90 ? 8.744 -11.915 -14.216 1.00 98.50 90 ARG A CA 1
ATOM 732 C C . ARG A 1 90 ? 9.056 -10.864 -13.146 1.00 98.50 90 ARG A C 1
ATOM 734 O O . ARG A 1 90 ? 10.199 -10.742 -12.715 1.00 98.50 90 ARG A O 1
ATOM 741 N N . VAL A 1 91 ? 8.032 -10.131 -12.721 1.00 98.56 91 VAL A N 1
ATOM 742 C CA . VAL A 1 91 ? 8.132 -8.981 -11.816 1.00 98.56 91 VAL A CA 1
ATOM 743 C C . VAL A 1 91 ? 8.024 -9.437 -10.362 1.00 98.56 91 VAL A C 1
ATOM 745 O O . VAL A 1 91 ? 7.119 -10.195 -10.005 1.00 98.56 91 VAL A O 1
ATOM 748 N N . SER A 1 92 ? 8.941 -8.967 -9.519 1.00 98.12 92 SER A N 1
ATOM 749 C CA . SER A 1 92 ? 8.869 -9.111 -8.061 1.00 98.12 92 SER A CA 1
ATOM 750 C C . SER A 1 92 ? 8.170 -7.895 -7.464 1.00 98.12 92 SER A C 1
ATOM 752 O O . SER A 1 92 ? 8.485 -6.766 -7.832 1.00 98.12 92 SER A O 1
ATOM 754 N N . ILE A 1 93 ? 7.237 -8.114 -6.542 1.00 98.44 93 ILE A N 1
ATOM 755 C CA . ILE A 1 93 ? 6.443 -7.044 -5.930 1.00 98.44 93 ILE A CA 1
ATOM 756 C C . ILE A 1 93 ? 6.692 -7.030 -4.429 1.00 98.44 93 ILE A C 1
ATOM 758 O O . ILE A 1 93 ? 6.664 -8.076 -3.786 1.00 98.44 93 ILE A O 1
ATOM 762 N N . ILE A 1 94 ? 6.901 -5.840 -3.870 1.00 98.12 94 ILE A N 1
ATOM 763 C CA . ILE A 1 94 ? 7.014 -5.619 -2.429 1.00 98.12 94 ILE A CA 1
ATOM 764 C C . ILE A 1 94 ? 5.815 -4.777 -2.002 1.00 98.12 94 ILE A C 1
ATOM 766 O O . ILE A 1 94 ? 5.618 -3.674 -2.507 1.00 98.12 94 ILE A O 1
ATOM 770 N N . GLY A 1 95 ? 5.008 -5.308 -1.086 1.00 97.88 95 GLY A N 1
ATOM 771 C CA . GLY A 1 95 ? 3.937 -4.569 -0.426 1.00 97.88 95 GLY A CA 1
ATOM 772 C C . GLY A 1 95 ? 4.285 -4.327 1.037 1.00 97.88 95 GLY A C 1
ATOM 773 O O . GLY A 1 95 ? 4.753 -5.236 1.721 1.00 97.88 95 GLY A O 1
ATOM 774 N N . HIS A 1 96 ? 4.009 -3.124 1.536 1.00 97.81 96 HIS A N 1
ATOM 775 C CA . HIS A 1 96 ? 4.108 -2.796 2.957 1.00 97.81 96 HIS A CA 1
ATOM 776 C C . HIS A 1 96 ? 2.745 -2.395 3.521 1.00 97.81 96 HIS A C 1
ATOM 778 O O . HIS A 1 96 ? 2.009 -1.631 2.889 1.00 97.81 96 HIS A O 1
ATOM 784 N N . SER A 1 97 ? 2.428 -2.878 4.724 1.00 96.69 97 SER A N 1
ATOM 785 C CA . SER A 1 97 ? 1.207 -2.541 5.457 1.00 96.69 97 SER A CA 1
ATOM 786 C C . SER A 1 97 ? -0.041 -2.733 4.578 1.00 96.69 97 SER A C 1
ATOM 788 O O . SER A 1 97 ? -0.198 -3.783 3.950 1.00 96.69 97 SER A O 1
ATOM 790 N N . MET A 1 98 ? -0.917 -1.732 4.474 1.00 96.12 98 MET A N 1
ATOM 791 C CA . MET A 1 98 ? -2.110 -1.762 3.619 1.00 96.12 98 MET A CA 1
ATOM 792 C C . MET A 1 98 ? -1.804 -2.044 2.135 1.00 96.12 98 MET A C 1
ATOM 794 O O . MET A 1 98 ? -2.637 -2.632 1.444 1.00 96.12 98 MET A O 1
ATOM 798 N N . GLY A 1 99 ? -0.604 -1.710 1.645 1.00 97.19 99 GLY A N 1
ATOM 799 C CA . GLY A 1 99 ? -0.189 -2.019 0.273 1.00 97.19 99 GLY A CA 1
ATOM 800 C C . GLY A 1 99 ? -0.194 -3.521 -0.028 1.00 97.19 99 GLY A C 1
ATOM 801 O O . GLY A 1 99 ? -0.441 -3.920 -1.164 1.00 97.19 99 GLY A O 1
ATOM 802 N N . VAL A 1 100 ? -0.012 -4.367 0.993 1.00 97.94 100 VAL A N 1
ATOM 803 C CA . VAL A 1 100 ? -0.178 -5.819 0.847 1.00 97.94 100 VAL A CA 1
ATOM 804 C C . VAL A 1 100 ? -1.636 -6.182 0.572 1.00 97.94 100 VAL A C 1
ATOM 806 O O . VAL A 1 100 ? -1.912 -6.935 -0.359 1.00 97.94 100 VAL A O 1
ATOM 809 N N . CYS A 1 101 ? -2.576 -5.631 1.342 1.00 96.44 101 CYS A N 1
ATOM 810 C CA . CYS A 1 101 ? -4.005 -5.899 1.170 1.00 96.44 101 CYS A CA 1
ATOM 811 C C . CYS A 1 101 ? -4.509 -5.427 -0.204 1.00 96.44 101 CYS A C 1
ATOM 813 O O . CYS A 1 101 ? -5.270 -6.137 -0.862 1.00 96.44 101 CYS A O 1
ATOM 815 N N . MET A 1 102 ? -4.024 -4.271 -0.669 1.00 97.25 102 MET A N 1
ATOM 816 C CA . MET A 1 102 ? -4.268 -3.766 -2.025 1.00 97.25 102 MET A CA 1
ATOM 817 C C . MET A 1 102 ? -3.817 -4.767 -3.094 1.00 97.25 102 MET A C 1
ATOM 819 O O . MET A 1 102 ? -4.598 -5.140 -3.969 1.00 97.25 102 MET A O 1
ATOM 823 N N . MET A 1 103 ? -2.580 -5.261 -2.993 1.00 97.88 103 MET A N 1
ATOM 824 C CA . MET A 1 103 ? -2.042 -6.233 -3.946 1.00 97.88 103 MET A CA 1
ATOM 825 C C . MET A 1 103 ? -2.744 -7.591 -3.886 1.00 97.88 103 MET A C 1
ATOM 827 O O . MET A 1 103 ? -2.971 -8.201 -4.928 1.00 97.88 103 MET A O 1
ATOM 831 N N . LEU A 1 104 ? -3.146 -8.059 -2.702 1.00 96.50 104 LEU A N 1
ATOM 832 C CA . LEU A 1 104 ? -3.949 -9.278 -2.568 1.00 96.50 104 LEU A CA 1
ATOM 833 C C . LEU A 1 104 ? -5.323 -9.129 -3.231 1.00 96.50 104 LEU A C 1
ATOM 835 O O . LEU A 1 104 ? -5.748 -10.026 -3.958 1.00 96.50 104 LEU A O 1
ATOM 839 N N . SER A 1 105 ? -5.991 -7.985 -3.044 1.00 96.06 105 SER A N 1
ATOM 840 C CA . SER A 1 105 ? -7.254 -7.675 -3.727 1.00 96.06 105 SER A CA 1
ATOM 841 C C . SER A 1 105 ? -7.100 -7.701 -5.252 1.00 96.06 105 SER A C 1
ATOM 843 O O . SER A 1 105 ? -7.952 -8.267 -5.942 1.00 96.06 105 SER A O 1
ATOM 845 N N . PHE A 1 106 ? -6.001 -7.146 -5.773 1.00 97.75 106 PHE A N 1
ATOM 846 C CA . PHE A 1 106 ? -5.656 -7.191 -7.195 1.00 97.75 106 PHE A CA 1
ATOM 847 C C . PHE A 1 106 ? -5.403 -8.629 -7.678 1.00 97.75 106 PHE A C 1
ATOM 849 O O . PHE A 1 106 ? -6.006 -9.074 -8.655 1.00 97.75 106 PHE A O 1
ATOM 856 N N . PHE A 1 107 ? -4.561 -9.400 -6.981 1.00 97.56 107 PHE A N 1
ATOM 857 C CA . PHE A 1 107 ? -4.222 -10.769 -7.382 1.00 97.56 107 PHE A CA 1
ATOM 858 C C . PHE A 1 107 ? -5.408 -11.731 -7.350 1.00 97.56 107 PHE A C 1
ATOM 860 O O . PHE A 1 107 ? -5.466 -12.634 -8.185 1.00 97.56 107 PHE A O 1
ATOM 867 N N . ASN A 1 108 ? -6.366 -11.529 -6.443 1.00 96.06 108 ASN A N 1
ATOM 868 C CA . ASN A 1 108 ? -7.600 -12.316 -6.400 1.00 96.06 108 ASN A CA 1
ATOM 869 C C . ASN A 1 108 ? -8.484 -12.106 -7.639 1.00 96.06 108 ASN A C 1
ATOM 871 O O . ASN A 1 108 ? -9.313 -12.957 -7.947 1.00 96.06 108 ASN A O 1
ATOM 875 N N . LYS A 1 109 ? -8.294 -11.001 -8.370 1.00 96.00 109 LYS A N 1
ATOM 876 C CA . LYS A 1 109 ? -9.000 -10.705 -9.626 1.00 96.00 109 LYS A CA 1
ATOM 877 C C . LYS A 1 109 ? -8.214 -11.116 -10.869 1.00 96.00 109 LYS A C 1
ATOM 879 O O . LYS A 1 109 ? -8.764 -11.108 -11.968 1.00 96.00 109 LYS A O 1
ATOM 884 N N . MET A 1 110 ? -6.934 -11.459 -10.722 1.00 97.69 110 MET A N 1
ATOM 885 C CA . MET A 1 110 ? -6.097 -11.898 -11.834 1.00 97.69 110 MET A CA 1
ATOM 886 C C . MET A 1 110 ? -6.167 -13.421 -11.999 1.00 97.69 110 MET A C 1
ATOM 888 O O . MET A 1 110 ? -6.016 -14.154 -11.015 1.00 97.69 110 MET A O 1
ATOM 892 N N . PRO A 1 111 ? -6.330 -13.928 -13.234 1.00 98.19 111 PRO A N 1
ATOM 893 C CA . PRO A 1 111 ? -6.365 -15.363 -13.472 1.00 98.19 111 PRO A CA 1
ATOM 894 C C . PRO A 1 111 ? -4.992 -15.996 -13.208 1.00 98.19 111 PRO A C 1
ATOM 896 O O . PRO A 1 111 ? -3.947 -15.358 -13.361 1.00 98.19 111 PRO A O 1
ATOM 899 N N . ASP A 1 112 ? -4.976 -17.276 -12.838 1.00 98.38 112 ASP A N 1
ATOM 900 C CA . ASP A 1 112 ? -3.744 -17.964 -12.433 1.00 98.38 112 ASP A CA 1
ATOM 901 C C . ASP A 1 112 ? -2.677 -17.989 -13.527 1.00 98.38 112 ASP A C 1
ATOM 903 O O . ASP A 1 112 ? -1.505 -17.755 -13.233 1.00 98.38 112 ASP A O 1
ATOM 907 N N . TRP A 1 113 ? -3.071 -18.163 -14.793 1.00 98.56 113 TRP A N 1
ATOM 908 C CA . TRP A 1 113 ? -2.139 -18.105 -15.923 1.00 98.56 113 TRP A CA 1
ATOM 909 C C . TRP A 1 113 ? -1.417 -16.755 -16.005 1.00 98.56 113 TRP A C 1
ATOM 911 O O . TRP A 1 113 ? -0.238 -16.700 -16.355 1.00 98.56 113 TRP A O 1
ATOM 921 N N . TRP A 1 114 ? -2.102 -15.661 -15.660 1.00 98.75 114 TRP A N 1
ATOM 922 C CA . TRP A 1 114 ? -1.534 -14.318 -15.708 1.00 98.75 114 TRP A CA 1
ATOM 923 C C . TRP A 1 114 ? -0.506 -14.158 -14.592 1.00 98.75 114 TRP A C 1
ATOM 925 O O . TRP A 1 114 ? 0.630 -13.763 -14.847 1.00 98.75 114 TRP A O 1
ATOM 935 N N . LYS A 1 115 ? -0.853 -14.578 -13.370 1.00 98.69 115 LYS A N 1
ATOM 936 C CA . LYS A 1 115 ? 0.078 -14.559 -12.232 1.00 98.69 115 LYS A CA 1
ATOM 937 C C . LYS A 1 115 ? 1.319 -15.411 -12.518 1.00 98.69 115 LYS A C 1
ATOM 939 O O . LYS A 1 115 ? 2.432 -14.941 -12.318 1.00 98.69 115 LYS A O 1
ATOM 944 N N . GLN A 1 116 ? 1.143 -16.616 -13.066 1.00 98.56 116 GLN A N 1
ATOM 945 C CA . GLN A 1 116 ? 2.247 -17.509 -13.441 1.00 98.56 116 GLN A CA 1
ATOM 946 C C . GLN A 1 116 ? 3.151 -16.917 -14.532 1.00 98.56 116 GLN A C 1
ATOM 948 O O . GLN A 1 116 ? 4.368 -17.116 -14.493 1.00 98.56 116 GLN A O 1
ATOM 953 N N . ARG A 1 117 ? 2.570 -16.183 -15.491 1.00 98.62 117 ARG A N 1
ATOM 954 C CA . ARG A 1 117 ? 3.300 -15.548 -16.593 1.00 98.62 117 ARG A CA 1
ATOM 955 C C . ARG A 1 117 ? 4.083 -14.316 -16.155 1.00 98.62 117 ARG A C 1
ATOM 957 O O . ARG A 1 117 ? 5.220 -14.165 -16.592 1.00 98.62 117 ARG A O 1
ATOM 964 N N . TYR A 1 118 ? 3.487 -13.447 -15.340 1.00 98.81 118 TYR A N 1
ATOM 965 C CA . TYR A 1 118 ? 4.017 -12.105 -15.084 1.00 98.81 118 TYR A CA 1
ATOM 966 C C . TYR A 1 118 ? 4.670 -11.930 -13.713 1.00 98.81 118 TYR A C 1
ATOM 968 O O . TYR A 1 118 ? 5.543 -11.078 -13.583 1.00 98.81 118 TYR A O 1
ATOM 976 N N . ILE A 1 119 ? 4.303 -12.720 -12.702 1.00 98.75 119 ILE A N 1
ATOM 977 C CA . ILE A 1 119 ? 4.745 -12.507 -11.318 1.00 98.75 119 ILE A CA 1
ATOM 978 C C . ILE A 1 119 ? 5.834 -13.506 -10.943 1.00 98.75 119 ILE A C 1
ATOM 980 O O . ILE A 1 119 ? 5.695 -14.713 -11.143 1.00 98.75 119 ILE A O 1
ATOM 984 N N . HIS A 1 120 ? 6.938 -12.997 -10.401 1.00 98.56 120 HIS A N 1
ATOM 985 C CA . HIS A 1 120 ? 8.027 -13.820 -9.885 1.00 98.56 120 HIS A CA 1
ATOM 986 C C . HIS A 1 120 ? 7.815 -14.126 -8.406 1.00 98.56 120 HIS A C 1
ATOM 988 O O . HIS A 1 120 ? 7.844 -15.284 -7.997 1.00 98.56 120 HIS A O 1
ATOM 994 N N . SER A 1 121 ? 7.593 -13.080 -7.612 1.00 98.06 121 SER A N 1
ATOM 995 C CA . SER A 1 121 ? 7.406 -13.173 -6.170 1.00 98.06 121 SER A CA 1
ATOM 996 C C . SER A 1 121 ? 6.577 -12.001 -5.652 1.00 98.06 121 SER A C 1
ATOM 998 O O . SER A 1 121 ? 6.513 -10.935 -6.269 1.00 98.06 121 SER A O 1
ATOM 1000 N N . PHE A 1 122 ? 5.942 -12.212 -4.501 1.00 98.19 122 PHE A N 1
ATOM 1001 C CA . PHE A 1 122 ? 5.245 -11.175 -3.754 1.00 98.19 122 PHE A CA 1
ATOM 1002 C C . PHE A 1 122 ? 5.734 -11.189 -2.305 1.00 98.19 122 PHE A C 1
ATOM 1004 O O . PHE A 1 122 ? 5.507 -12.149 -1.570 1.00 98.19 122 PHE A O 1
ATOM 1011 N N . MET A 1 123 ? 6.454 -10.139 -1.922 1.00 97.56 123 MET A N 1
ATOM 1012 C CA . MET A 1 123 ? 7.033 -9.963 -0.596 1.00 97.56 123 MET A CA 1
ATOM 1013 C C . MET A 1 123 ? 6.104 -9.101 0.254 1.00 97.56 123 MET A C 1
ATOM 1015 O O . MET A 1 123 ? 5.799 -7.959 -0.091 1.00 97.56 123 MET A O 1
ATOM 1019 N N . ASN A 1 124 ? 5.683 -9.665 1.383 1.00 95.88 124 ASN A N 1
ATOM 1020 C CA . ASN A 1 124 ? 4.752 -9.040 2.312 1.00 95.88 124 ASN A CA 1
ATOM 1021 C C . ASN A 1 124 ? 5.500 -8.489 3.523 1.00 95.88 124 ASN A C 1
ATOM 1023 O O . ASN A 1 124 ? 6.052 -9.262 4.304 1.00 95.88 124 ASN A O 1
ATOM 1027 N N . ALA A 1 125 ? 5.466 -7.172 3.718 1.00 96.81 125 ALA A N 1
ATOM 1028 C CA . ALA A 1 125 ? 6.008 -6.516 4.902 1.00 96.81 125 ALA A CA 1
ATOM 1029 C C . ALA A 1 125 ? 4.868 -5.983 5.785 1.00 96.81 125 ALA A C 1
ATOM 1031 O O . ALA A 1 125 ? 4.142 -5.073 5.391 1.00 96.81 125 ALA A O 1
ATOM 1032 N N . ALA A 1 126 ? 4.717 -6.544 6.990 1.00 96.38 126 ALA A N 1
ATOM 1033 C CA . ALA A 1 126 ? 3.780 -6.077 8.024 1.00 96.38 126 ALA A CA 1
ATOM 1034 C C . ALA A 1 126 ? 2.305 -5.956 7.571 1.00 96.38 126 ALA A C 1
ATOM 1036 O O . ALA A 1 126 ? 1.630 -4.969 7.856 1.00 96.38 126 ALA A O 1
ATOM 1037 N N . ALA A 1 127 ? 1.798 -6.960 6.851 1.00 95.88 127 ALA A N 1
ATOM 1038 C CA . ALA A 1 127 ? 0.437 -6.957 6.316 1.00 95.88 127 ALA A CA 1
ATOM 1039 C C . ALA A 1 127 ? -0.641 -7.043 7.422 1.00 95.88 127 ALA A C 1
ATOM 1041 O O . ALA A 1 127 ? -0.667 -8.033 8.159 1.00 95.88 127 ALA A O 1
ATOM 1042 N N . PRO A 1 128 ? -1.591 -6.093 7.509 1.00 95.94 128 PRO A N 1
ATOM 1043 C CA . PRO A 1 128 ? -2.691 -6.143 8.471 1.00 95.94 128 PRO A CA 1
ATOM 1044 C C . PRO A 1 128 ? -3.850 -7.015 7.951 1.00 95.94 128 PRO A C 1
ATOM 1046 O O . PRO A 1 128 ? -4.981 -6.551 7.848 1.00 95.94 128 PRO A O 1
ATOM 1049 N N . LEU A 1 129 ? -3.587 -8.282 7.601 1.00 93.94 129 LEU A N 1
ATOM 1050 C CA . LEU A 1 129 ? -4.592 -9.176 6.988 1.00 93.94 129 LEU A CA 1
ATOM 1051 C C . LEU A 1 129 ? -5.797 -9.458 7.898 1.00 93.94 129 LEU A C 1
ATOM 1053 O O . LEU A 1 129 ? -6.888 -9.730 7.410 1.00 93.94 129 LEU A O 1
ATOM 1057 N N . GLY A 1 130 ? -5.592 -9.391 9.214 1.00 93.94 130 GLY A N 1
ATOM 1058 C CA . GLY A 1 130 ? -6.650 -9.487 10.216 1.00 93.94 130 GLY A CA 1
ATOM 1059 C C . GLY A 1 130 ? -7.157 -8.136 10.713 1.00 93.94 130 GLY A C 1
ATOM 1060 O O . GLY A 1 130 ? -7.882 -8.117 11.698 1.00 93.94 130 GLY A O 1
ATOM 1061 N N . GLY A 1 131 ? -6.756 -7.015 10.114 1.00 94.50 131 GLY A N 1
ATOM 1062 C CA . GLY A 1 131 ? -7.031 -5.675 10.637 1.00 94.50 131 GLY A CA 1
ATOM 1063 C C . GLY A 1 131 ? -6.136 -5.270 11.815 1.00 94.50 131 GLY A C 1
ATOM 1064 O O . GLY A 1 131 ? -5.231 -6.000 12.222 1.00 94.50 131 GLY A O 1
ATOM 1065 N N . SER A 1 132 ? -6.362 -4.067 12.349 1.00 93.50 132 SER A N 1
ATOM 1066 C CA . SER A 1 132 ? -5.550 -3.465 13.411 1.00 93.50 132 SER A CA 1
ATOM 1067 C C . SER A 1 132 ? -6.375 -2.593 14.355 1.00 93.50 132 SER A C 1
ATOM 1069 O O . SER A 1 132 ? -7.171 -1.755 13.932 1.00 93.50 132 SER A O 1
ATOM 1071 N N . VAL A 1 133 ? -6.098 -2.711 15.656 1.00 92.00 133 VAL A N 1
ATOM 1072 C CA . VAL A 1 133 ? -6.688 -1.862 16.706 1.00 92.00 133 VAL A CA 1
ATOM 1073 C C . VAL A 1 133 ? -6.309 -0.382 16.571 1.00 92.00 133 VAL A C 1
ATOM 1075 O O . VAL A 1 133 ? -6.972 0.475 17.151 1.00 92.00 133 VAL A O 1
ATOM 1078 N N . PHE A 1 134 ? -5.280 -0.055 15.780 1.00 92.50 134 PHE A N 1
ATOM 1079 C CA . PHE A 1 134 ? -4.909 1.328 15.475 1.00 92.50 134 PHE A CA 1
ATOM 1080 C C . PHE A 1 134 ? -6.068 2.103 14.833 1.00 92.50 134 PHE A C 1
ATOM 1082 O O . PHE A 1 134 ? -6.377 3.216 15.257 1.00 92.50 134 PHE A O 1
ATOM 1089 N N . TRP A 1 135 ? -6.745 1.495 13.854 1.00 91.50 135 TRP A N 1
ATOM 1090 C CA . TRP A 1 135 ? -7.869 2.124 13.155 1.00 91.50 135 TRP A CA 1
ATOM 1091 C C . TRP A 1 135 ? -9.080 2.295 14.066 1.00 91.50 135 TRP A C 1
ATOM 1093 O O . TRP A 1 135 ? -9.746 3.327 14.021 1.00 91.50 135 TRP A O 1
ATOM 1103 N N . LEU A 1 136 ? -9.292 1.336 14.967 1.00 90.06 136 LEU A N 1
ATOM 1104 C CA . LEU A 1 136 ? -10.326 1.412 15.991 1.00 90.06 136 LEU A CA 1
ATOM 1105 C C . LEU A 1 136 ? -10.096 2.598 16.939 1.00 90.06 136 LEU A C 1
ATOM 1107 O O . LEU A 1 136 ? -10.996 3.412 17.134 1.00 90.06 136 LEU A O 1
ATOM 1111 N N . LYS A 1 137 ? -8.872 2.762 17.462 1.00 90.44 137 LYS A N 1
ATOM 1112 C CA . LYS A 1 137 ? -8.495 3.933 18.273 1.00 90.44 137 LYS A CA 1
ATOM 1113 C C . LYS A 1 137 ? -8.698 5.240 17.498 1.00 90.44 137 LYS A C 1
ATOM 1115 O O . LYS A 1 137 ? -9.266 6.187 18.037 1.00 90.44 137 LYS A O 1
ATOM 1120 N N . GLY A 1 138 ? -8.280 5.277 16.232 1.00 91.44 138 GLY A N 1
ATOM 1121 C CA . GLY A 1 138 ? -8.450 6.437 15.357 1.00 91.44 138 GLY A CA 1
ATOM 1122 C C . GLY A 1 138 ? -9.912 6.867 15.191 1.00 91.44 138 GLY A C 1
ATOM 1123 O O . GLY A 1 138 ? -10.216 8.053 15.288 1.00 91.44 138 GLY A O 1
ATOM 1124 N N . LEU A 1 139 ? -10.837 5.918 15.031 1.00 89.50 139 LEU A N 1
ATOM 1125 C CA . LEU A 1 139 ? -12.275 6.203 14.927 1.00 89.50 139 LEU A CA 1
ATOM 1126 C C . LEU A 1 139 ? -12.892 6.710 16.242 1.00 89.50 139 LEU A C 1
ATOM 1128 O O . LEU A 1 139 ? -13.805 7.543 16.221 1.00 89.50 139 LEU A O 1
ATOM 1132 N N . ILE A 1 140 ? -12.392 6.239 17.388 1.00 89.12 140 ILE A N 1
ATOM 1133 C CA . ILE A 1 140 ? -12.901 6.608 18.719 1.00 89.12 140 ILE A CA 1
ATOM 1134 C C . ILE A 1 140 ? -12.386 7.978 19.148 1.00 89.12 140 ILE A C 1
ATOM 1136 O O . ILE A 1 140 ? -13.170 8.884 19.419 1.00 89.12 140 ILE A O 1
ATOM 1140 N N . SER A 1 141 ? -11.064 8.126 19.225 1.00 88.94 141 SER A N 1
ATOM 1141 C CA . SER A 1 141 ? -10.404 9.276 19.849 1.00 88.94 141 SER A CA 1
ATOM 1142 C C . SER A 1 141 ? -9.581 10.110 18.874 1.00 88.94 141 SER A C 1
ATOM 1144 O O . SER A 1 141 ? -9.092 11.172 19.252 1.00 88.94 141 SER A O 1
ATOM 1146 N N . GLY A 1 142 ? -9.386 9.625 17.646 1.00 91.62 142 GLY A N 1
ATOM 1147 C CA . GLY A 1 142 ? -8.324 10.097 16.764 1.00 91.62 142 GLY A CA 1
ATOM 1148 C C . GLY A 1 142 ? -6.934 9.701 17.268 1.00 91.62 142 GLY A C 1
ATOM 1149 O O . GLY A 1 142 ? -6.787 8.884 18.186 1.00 91.62 142 GLY A O 1
ATOM 1150 N N . THR A 1 143 ? -5.902 10.261 16.640 1.00 88.69 143 THR A N 1
ATOM 1151 C CA . THR A 1 143 ? -4.493 10.013 16.969 1.00 88.69 143 THR A CA 1
ATOM 1152 C C . THR A 1 143 ? -3.683 11.291 16.797 1.00 88.69 143 THR A C 1
ATOM 1154 O O . THR A 1 143 ? -4.019 12.140 15.975 1.00 88.69 143 THR A O 1
ATOM 1157 N N . ASP A 1 144 ? -2.614 11.412 17.570 1.00 86.50 144 ASP A N 1
ATOM 1158 C CA . ASP A 1 144 ? -1.605 12.465 17.452 1.00 86.50 144 ASP A CA 1
ATOM 1159 C C . ASP A 1 144 ? -0.456 12.062 16.513 1.00 86.50 144 ASP A C 1
ATOM 1161 O O . ASP A 1 144 ? 0.483 12.825 16.317 1.00 86.50 144 ASP A O 1
ATOM 1165 N N . PHE A 1 145 ? -0.506 10.852 15.940 1.00 83.44 145 PHE A N 1
ATOM 1166 C CA . PHE A 1 145 ? 0.553 10.272 15.104 1.00 83.44 145 PHE A CA 1
ATOM 1167 C C . PHE A 1 145 ? 1.931 10.235 15.795 1.00 83.44 145 PHE A C 1
ATOM 1169 O O . PHE A 1 145 ? 2.952 10.148 15.121 1.00 83.44 145 PHE A O 1
ATOM 1176 N N . GLY A 1 146 ? 1.963 10.274 17.134 1.00 83.44 146 GLY A N 1
ATOM 1177 C CA . GLY A 1 146 ? 3.198 10.364 17.915 1.00 83.44 146 GLY A CA 1
ATOM 1178 C C . GLY A 1 146 ? 3.764 11.781 18.062 1.00 83.44 146 GLY A C 1
ATOM 1179 O O . GLY A 1 146 ? 4.874 11.924 18.567 1.00 83.44 146 GLY A O 1
ATOM 1180 N N . TYR A 1 147 ? 3.020 12.815 17.656 1.00 84.56 147 TYR A N 1
ATOM 1181 C CA . TYR A 1 147 ? 3.390 14.226 17.777 1.00 84.56 147 TYR A CA 1
ATOM 1182 C C . TYR A 1 147 ? 2.594 14.897 18.912 1.00 84.56 147 TYR A C 1
ATOM 1184 O O . TYR A 1 147 ? 1.452 15.299 18.688 1.00 84.56 147 TYR A O 1
ATOM 1192 N N . PRO A 1 148 ? 3.168 15.082 20.120 1.00 85.75 148 PRO A N 1
ATOM 1193 C CA . PRO A 1 148 ? 2.429 15.538 21.308 1.00 85.75 148 PRO A CA 1
ATOM 1194 C C . PRO A 1 148 ? 1.741 16.905 21.173 1.00 85.75 148 PRO A C 1
ATOM 1196 O O . PRO A 1 148 ? 0.832 1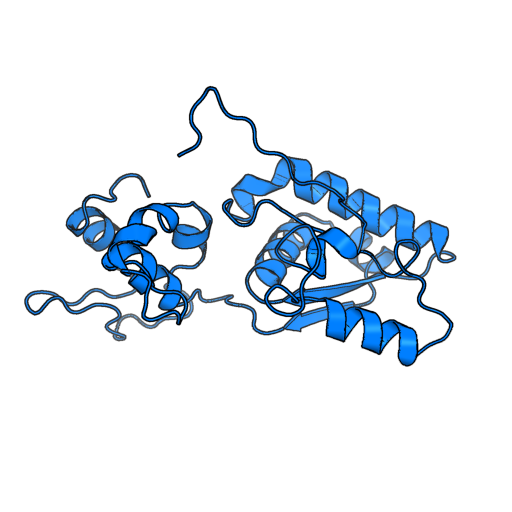7.225 21.933 1.00 85.75 148 PRO A O 1
ATOM 1199 N N . GLN A 1 149 ? 2.182 17.732 20.224 1.00 89.50 149 GLN A N 1
ATOM 1200 C CA . GLN A 1 149 ? 1.581 19.026 19.905 1.00 89.50 149 GLN A CA 1
ATOM 1201 C C . GLN A 1 149 ? 0.241 18.917 19.159 1.00 89.50 149 GLN A C 1
ATOM 1203 O O . GLN A 1 149 ? -0.482 19.907 19.046 1.00 89.50 149 GLN A O 1
ATOM 1208 N N . LEU A 1 150 ? -0.086 17.742 18.614 1.00 88.19 150 LEU A N 1
ATOM 1209 C CA . LEU A 1 150 ? -1.334 17.482 17.912 1.00 88.19 150 LEU A CA 1
ATOM 1210 C C . LEU A 1 150 ? -2.377 16.946 18.891 1.00 88.19 150 LEU A C 1
ATOM 1212 O O . LEU A 1 150 ? -2.151 15.963 19.586 1.00 88.19 150 LEU A O 1
ATOM 1216 N N . SER A 1 151 ? -3.559 17.560 18.910 1.00 91.06 151 SER A N 1
ATOM 1217 C CA . SER A 1 151 ? -4.690 16.997 19.649 1.00 91.06 151 SER A CA 1
ATOM 1218 C C . SER A 1 151 ? -5.250 15.788 18.888 1.00 91.06 151 SER A C 1
ATOM 1220 O O . SER A 1 151 ? -5.683 15.966 17.744 1.00 91.06 151 SER A O 1
ATOM 1222 N N . PRO A 1 152 ? -5.324 14.584 19.494 1.00 88.88 152 PRO A N 1
ATOM 1223 C CA . PRO A 1 152 ? -5.878 13.404 18.831 1.00 88.88 152 PRO A CA 1
ATOM 1224 C C . PRO A 1 152 ? -7.280 13.639 18.265 1.00 88.88 152 PRO A C 1
ATOM 1226 O O . PRO A 1 152 ? -7.566 13.280 17.122 1.00 88.88 152 PRO A O 1
ATOM 1229 N N . SER A 1 153 ? -8.137 14.321 19.029 1.00 90.81 153 SER A N 1
ATOM 1230 C CA . SER A 1 153 ? -9.529 14.567 18.646 1.00 90.81 153 SER A CA 1
ATOM 1231 C C . SER A 1 153 ? -9.659 15.422 17.386 1.00 90.81 153 SER A C 1
ATOM 1233 O O . SER A 1 153 ? -10.604 15.224 16.622 1.00 90.81 153 SER A O 1
ATOM 1235 N N . SER A 1 154 ? -8.687 16.301 17.113 1.00 88.81 154 SER A N 1
ATOM 1236 C CA . SER A 1 154 ? -8.657 17.131 15.903 1.00 88.81 154 SER A CA 1
ATOM 1237 C C . SER A 1 154 ? -8.531 16.304 14.625 1.00 88.81 154 SER A C 1
ATOM 1239 O O . SER A 1 154 ? -8.984 16.740 13.570 1.00 88.81 154 SER A O 1
ATOM 1241 N N . PHE A 1 155 ? -7.956 15.101 14.711 1.00 86.56 155 PHE A N 1
ATOM 1242 C CA . PHE A 1 155 ? -7.769 14.206 13.569 1.00 86.56 155 PHE A CA 1
ATOM 1243 C C . PHE A 1 155 ? -8.791 13.077 13.504 1.00 86.56 155 PHE A C 1
ATOM 1245 O O . PHE A 1 155 ? -8.785 12.324 12.536 1.00 86.56 155 PHE A O 1
ATOM 1252 N N . ARG A 1 156 ? -9.703 12.950 14.477 1.00 89.75 156 ARG A N 1
ATOM 1253 C CA . ARG A 1 156 ? -10.698 11.864 14.503 1.00 89.75 156 ARG A CA 1
ATOM 1254 C C . ARG A 1 156 ? -11.508 11.777 13.204 1.00 89.75 156 ARG A C 1
ATOM 1256 O O . ARG A 1 156 ? -11.726 10.685 12.689 1.00 89.75 156 ARG A O 1
ATOM 1263 N N . SER A 1 157 ? -11.915 12.912 12.634 1.00 88.25 157 SER A N 1
ATOM 1264 C CA . SER A 1 157 ? -12.664 12.943 11.368 1.00 88.25 157 SER A CA 1
ATOM 1265 C C . SER A 1 157 ? -11.849 12.437 10.171 1.00 88.25 157 SER A C 1
ATOM 1267 O O . SER A 1 157 ? -12.425 11.883 9.239 1.00 88.25 157 SER A O 1
ATOM 1269 N N . ALA A 1 158 ? -10.516 12.543 10.204 1.00 87.62 158 ALA A N 1
ATOM 1270 C CA . ALA A 1 158 ? -9.643 12.015 9.154 1.00 87.62 158 ALA A CA 1
ATOM 1271 C C . ALA A 1 158 ? -9.627 10.475 9.111 1.00 87.62 158 ALA A C 1
ATOM 1273 O O . ALA A 1 158 ? -9.279 9.897 8.084 1.00 87.62 158 ALA A O 1
ATOM 1274 N N . PHE A 1 159 ? -10.047 9.814 10.196 1.00 89.06 159 PHE A N 1
ATOM 1275 C CA . PHE A 1 159 ? -10.204 8.360 10.262 1.00 89.06 159 PHE A CA 1
ATOM 1276 C C . PHE A 1 159 ? -11.567 7.876 9.758 1.00 89.06 159 PHE A C 1
ATOM 1278 O O . PHE A 1 159 ? -11.739 6.678 9.579 1.00 89.06 159 PHE A O 1
ATOM 1285 N N . GLN A 1 160 ? -12.521 8.766 9.463 1.00 88.62 160 GLN A N 1
ATOM 1286 C CA . GLN A 1 160 ? -13.822 8.407 8.876 1.00 88.62 160 GLN A CA 1
ATOM 1287 C C . GLN A 1 160 ? -13.696 8.230 7.353 1.00 88.62 160 GLN A C 1
ATOM 1289 O O . GLN A 1 160 ? -14.251 8.979 6.541 1.00 88.62 160 GLN A O 1
ATOM 1294 N N . ILE A 1 161 ? -12.874 7.256 6.975 1.00 89.81 161 ILE A N 1
ATOM 1295 C CA . ILE A 1 161 ? -12.521 6.894 5.605 1.00 89.81 161 ILE A CA 1
ATOM 1296 C C . ILE A 1 161 ? -12.672 5.384 5.428 1.00 89.81 161 ILE A C 1
ATOM 1298 O O . ILE A 1 161 ? -12.448 4.621 6.363 1.00 89.81 161 ILE A O 1
ATOM 1302 N N . SER A 1 162 ? -12.998 4.939 4.214 1.00 91.44 162 SER A N 1
ATOM 1303 C CA . SER A 1 162 ? -13.240 3.513 3.924 1.00 91.44 162 SER A CA 1
ATOM 1304 C C . SER A 1 162 ? -12.075 2.587 4.306 1.00 91.44 162 SER A C 1
ATOM 1306 O O . SER A 1 162 ? -12.302 1.463 4.744 1.00 91.44 162 SER A O 1
ATOM 1308 N N . THR A 1 163 ? -10.826 3.062 4.225 1.00 93.50 163 THR A N 1
ATOM 1309 C CA . THR A 1 163 ? -9.647 2.322 4.700 1.00 93.50 163 THR A CA 1
ATOM 1310 C C . THR A 1 163 ? -9.730 1.955 6.178 1.00 93.50 163 THR A C 1
ATOM 1312 O O . THR A 1 163 ? -9.328 0.855 6.552 1.00 93.50 163 THR A O 1
ATOM 1315 N N . ALA A 1 164 ? -10.244 2.855 7.019 1.00 92.06 164 ALA A N 1
ATOM 1316 C CA . ALA A 1 164 ? -10.354 2.602 8.448 1.00 92.06 164 ALA A CA 1
ATOM 1317 C C . ALA A 1 164 ? -11.337 1.466 8.719 1.00 92.06 164 ALA A C 1
ATOM 1319 O O . ALA A 1 164 ? -10.989 0.547 9.455 1.00 92.06 164 ALA A O 1
ATOM 1320 N N . SER A 1 165 ? -12.502 1.489 8.062 1.00 89.56 165 SER A N 1
ATOM 1321 C CA . SER A 1 165 ? -13.500 0.417 8.134 1.00 89.56 165 SER A CA 1
ATOM 1322 C C . SER A 1 165 ? -12.942 -0.908 7.602 1.00 89.56 165 SER A C 1
ATOM 1324 O O . SER A 1 165 ? -13.107 -1.947 8.238 1.00 89.56 165 SER A O 1
ATOM 1326 N N . TYR A 1 166 ? -12.212 -0.877 6.481 1.00 92.69 166 TYR A N 1
ATOM 1327 C CA . TYR A 1 166 ? -11.582 -2.064 5.891 1.00 92.69 166 TYR A CA 1
ATOM 1328 C C . TYR A 1 166 ? -10.526 -2.708 6.805 1.00 92.69 166 TYR A C 1
ATOM 1330 O O . TYR A 1 166 ? -10.365 -3.926 6.801 1.00 92.69 166 TYR A O 1
ATOM 1338 N N . LEU A 1 167 ? -9.798 -1.905 7.586 1.00 94.62 167 LEU A N 1
ATOM 1339 C CA . LEU A 1 167 ? -8.709 -2.368 8.451 1.00 94.62 167 LEU A CA 1
ATOM 1340 C C . LEU A 1 167 ? -9.121 -2.549 9.917 1.00 94.62 167 LEU A C 1
ATOM 1342 O O . LEU A 1 167 ? -8.247 -2.682 10.782 1.00 94.62 167 LEU A O 1
ATOM 1346 N N . LEU A 1 168 ? -10.420 -2.593 10.212 1.00 92.94 168 LEU A N 1
ATOM 1347 C CA . LEU A 1 168 ? -10.893 -3.002 11.529 1.00 92.94 168 LEU A CA 1
ATOM 1348 C C . LEU A 1 168 ? -10.532 -4.469 11.819 1.00 92.94 168 LEU A C 1
ATOM 1350 O O . LEU A 1 168 ? -10.508 -5.287 10.899 1.00 92.94 168 LEU A O 1
ATOM 1354 N N . PRO A 1 169 ? -10.249 -4.815 13.087 1.00 93.62 169 PRO A N 1
ATOM 1355 C CA . PRO A 1 169 ? -9.988 -6.189 13.510 1.00 93.62 169 PRO A CA 1
ATOM 1356 C C . PRO A 1 169 ? -11.042 -7.205 13.025 1.00 93.62 169 PRO A C 1
ATOM 1358 O O . PRO A 1 169 ? -12.156 -7.261 13.526 1.00 93.62 169 PRO A O 1
ATOM 1361 N N . SER A 1 170 ? -10.685 -8.049 12.060 1.00 90.94 170 SER A N 1
ATOM 1362 C CA . SER A 1 170 ? -11.601 -9.021 11.453 1.00 90.94 170 SER A CA 1
ATOM 1363 C C . SER A 1 170 ? -12.004 -10.130 12.426 1.00 90.94 170 SER A C 1
ATOM 1365 O O . SER A 1 170 ? -11.154 -10.716 13.098 1.00 90.94 170 SER A O 1
ATOM 1367 N N . GLU A 1 171 ? -13.278 -10.521 12.406 1.00 89.56 171 GLU A N 1
ATOM 1368 C CA . GLU A 1 171 ? -13.800 -11.682 13.144 1.00 89.56 171 GLU A CA 1
ATOM 1369 C C . GLU A 1 171 ? -13.102 -13.002 12.772 1.00 89.56 171 GLU A C 1
ATOM 1371 O O . GLU A 1 171 ? -13.071 -13.936 13.566 1.00 89.56 171 GLU A O 1
ATOM 1376 N N . SER A 1 172 ? -12.508 -13.090 11.576 1.00 88.00 172 SER A N 1
ATOM 1377 C CA . SER A 1 172 ? -11.771 -14.284 11.137 1.00 88.00 172 SER A CA 1
ATOM 1378 C C . SER A 1 172 ? -10.424 -14.481 11.839 1.00 88.00 172 SER A C 1
ATOM 1380 O O . SER A 1 172 ? -9.859 -15.570 11.768 1.00 88.00 172 SER A O 1
ATOM 1382 N N . VAL A 1 173 ? -9.894 -13.439 12.488 1.00 90.94 173 VAL A N 1
ATOM 1383 C CA . VAL A 1 173 ? -8.585 -13.459 13.162 1.00 90.94 173 VAL A CA 1
ATOM 1384 C C . VAL A 1 173 ? -8.718 -13.131 14.647 1.00 90.94 173 VAL A C 1
ATOM 1386 O O . VAL A 1 173 ? -8.050 -13.745 15.477 1.00 90.94 173 VAL A O 1
ATOM 1389 N N . TRP A 1 174 ? -9.583 -12.180 14.999 1.00 90.19 174 TRP A N 1
ATOM 1390 C CA . TRP A 1 174 ? -9.775 -11.721 16.369 1.00 90.19 174 TRP A CA 1
ATOM 1391 C C . TRP A 1 174 ? -10.923 -12.482 17.018 1.00 90.19 174 TRP A C 1
ATOM 1393 O O . TRP A 1 174 ? -12.087 -12.271 16.672 1.00 90.19 174 TRP A O 1
ATOM 1403 N N . LEU A 1 175 ? -10.563 -13.361 17.958 1.00 87.12 175 LEU A N 1
ATOM 1404 C CA . LEU A 1 175 ? -11.490 -14.243 18.662 1.00 87.12 175 LEU A CA 1
ATOM 1405 C C . LEU A 1 175 ? -12.559 -13.460 19.433 1.00 87.12 175 LEU A C 1
ATOM 1407 O O . LEU A 1 175 ? -12.300 -12.397 19.996 1.00 87.12 175 LEU A O 1
ATOM 1411 N N . ASP A 1 176 ? -13.743 -14.058 19.543 1.00 82.44 176 ASP A N 1
ATOM 1412 C CA . ASP A 1 176 ? -14.925 -13.458 20.170 1.00 82.44 176 ASP A CA 1
ATOM 1413 C C . ASP A 1 176 ? -14.732 -13.041 21.630 1.00 82.44 176 ASP A C 1
ATOM 1415 O O . ASP A 1 176 ? -15.457 -12.185 22.126 1.00 82.44 176 ASP A O 1
ATOM 1419 N N . ASN A 1 177 ? -13.790 -13.659 22.339 1.00 85.38 177 ASN A N 1
ATOM 1420 C CA . ASN A 1 177 ? -13.488 -13.358 23.735 1.00 85.38 177 ASN A CA 1
ATOM 1421 C C . ASN A 1 177 ? -12.468 -12.219 23.903 1.00 85.38 177 ASN A C 1
ATOM 1423 O O . ASN A 1 177 ? -12.177 -11.830 25.035 1.00 85.38 177 ASN A O 1
ATOM 1427 N N . VAL A 1 178 ? -11.920 -11.681 22.810 1.00 89.25 178 VAL A N 1
ATOM 1428 C CA . VAL A 1 178 ? -10.997 -10.545 22.852 1.00 89.25 178 VAL A CA 1
ATOM 1429 C C . VAL A 1 178 ? -11.802 -9.251 22.900 1.00 89.25 178 VAL A C 1
ATOM 1431 O O . VAL A 1 178 ? -12.415 -8.828 21.919 1.00 89.25 178 VAL A O 1
ATOM 1434 N N . VAL A 1 179 ? -11.782 -8.601 24.062 1.00 90.81 179 VAL A N 1
ATOM 1435 C CA . VAL A 1 179 ? -12.359 -7.266 24.239 1.00 90.81 179 VAL A CA 1
ATOM 1436 C C . VAL A 1 179 ? -11.451 -6.240 23.567 1.00 90.81 179 VAL A C 1
ATOM 1438 O O . VAL A 1 179 ? -10.292 -6.085 23.945 1.00 90.81 179 VAL A O 1
ATOM 1441 N N . LEU A 1 180 ? -11.987 -5.540 22.568 1.00 90.50 180 LEU A N 1
ATOM 1442 C CA . LEU A 1 180 ? -11.267 -4.529 21.790 1.00 90.50 180 LEU A CA 1
ATOM 1443 C C . LEU A 1 180 ? -11.520 -3.115 22.312 1.00 90.50 180 LEU A C 1
ATOM 1445 O O . LEU A 1 180 ? -10.633 -2.267 22.251 1.00 90.50 180 LEU A O 1
ATOM 1449 N N . VAL A 1 181 ? -12.724 -2.866 22.831 1.00 88.81 181 VAL A N 1
ATOM 1450 C CA . VAL A 1 181 ? -13.099 -1.598 23.466 1.00 88.81 181 VAL A CA 1
ATOM 1451 C C . VAL A 1 181 ? -13.898 -1.893 24.720 1.00 88.81 181 VAL A C 1
ATOM 1453 O O . VAL A 1 181 ? -14.797 -2.733 24.705 1.00 88.81 181 VAL A O 1
ATOM 1456 N N . ASN A 1 182 ? -13.588 -1.174 25.791 1.00 87.88 182 ASN A N 1
ATOM 1457 C CA . ASN A 1 182 ? -14.395 -1.128 26.997 1.00 87.88 182 ASN A CA 1
ATOM 1458 C C . ASN A 1 182 ? -14.587 0.345 27.371 1.00 87.88 182 ASN A C 1
ATOM 1460 O O . ASN A 1 182 ? -13.604 1.061 27.549 1.00 87.88 182 ASN A O 1
ATOM 1464 N N . ASP A 1 183 ? -15.837 0.795 27.439 1.00 82.50 183 ASP A N 1
ATOM 1465 C CA . ASP A 1 183 ? -16.190 2.188 27.755 1.00 82.50 183 ASP A CA 1
ATOM 1466 C C . ASP A 1 183 ? -16.556 2.403 29.238 1.00 82.50 183 ASP A C 1
ATOM 1468 O O . ASP A 1 183 ? -17.054 3.459 29.618 1.00 82.50 183 ASP A O 1
ATOM 1472 N N . GLY A 1 184 ? -16.321 1.395 30.084 1.00 84.88 184 GLY A N 1
ATOM 1473 C CA . GLY A 1 184 ? -16.708 1.360 31.495 1.00 84.88 184 GLY A CA 1
ATOM 1474 C C . GLY A 1 184 ? -18.110 0.796 31.744 1.00 84.88 184 GLY A C 1
ATOM 1475 O O . GLY A 1 184 ? -18.412 0.410 32.871 1.00 84.88 184 GLY A O 1
ATOM 1476 N N . THR A 1 185 ? -18.950 0.694 30.710 1.00 83.88 185 THR A N 1
ATOM 1477 C CA . THR A 1 185 ? -20.316 0.148 30.792 1.00 83.88 185 THR A CA 1
ATOM 1478 C C . THR A 1 185 ? -20.503 -1.103 29.940 1.00 83.88 185 THR A C 1
ATOM 1480 O O . THR A 1 185 ? -21.207 -2.031 30.337 1.00 83.88 185 THR A O 1
ATOM 1483 N N . GLN A 1 186 ? -19.859 -1.151 28.776 1.00 83.88 186 GLN A N 1
ATOM 1484 C CA . GLN A 1 186 ? -19.994 -2.204 27.785 1.00 83.88 186 GLN A CA 1
ATOM 1485 C C . GLN A 1 186 ? -18.630 -2.600 27.230 1.00 83.88 186 GLN A C 1
ATOM 1487 O O . GLN A 1 186 ? -17.691 -1.808 27.158 1.00 83.88 186 GLN A O 1
ATOM 1492 N N . SER A 1 187 ? -18.532 -3.867 26.830 1.00 88.69 187 SER A N 1
ATOM 1493 C CA . SER A 1 187 ? -17.373 -4.420 26.133 1.00 88.69 187 SER A CA 1
ATOM 1494 C C . SER A 1 187 ? -17.749 -4.789 24.702 1.00 88.69 187 SER A C 1
ATOM 1496 O O . SER A 1 187 ? -18.722 -5.516 24.465 1.00 88.69 187 SER A O 1
ATOM 1498 N N . PHE A 1 188 ? -16.947 -4.305 23.758 1.00 87.56 188 PHE A N 1
ATOM 1499 C CA . PHE A 1 188 ? -17.104 -4.532 22.329 1.00 87.56 188 PHE A CA 1
ATOM 1500 C C . PHE A 1 188 ? -15.977 -5.420 21.809 1.00 87.56 188 PHE A C 1
ATOM 1502 O O . PHE A 1 188 ? -14.803 -5.241 22.140 1.00 87.56 188 PHE A O 1
ATOM 1509 N N . THR A 1 189 ? -16.364 -6.381 20.981 1.00 90.50 189 THR A N 1
ATOM 1510 C CA . THR A 1 189 ? -15.491 -7.346 20.307 1.00 90.50 189 THR A CA 1
ATOM 1511 C C . THR A 1 189 ? -15.635 -7.153 18.797 1.00 90.50 189 THR A C 1
ATOM 1513 O O . THR A 1 189 ? -16.473 -6.361 18.354 1.00 90.50 189 THR A O 1
ATOM 1516 N N . SER A 1 190 ? -14.853 -7.876 17.995 1.00 85.25 190 SER A N 1
ATOM 1517 C CA . SER A 1 190 ? -14.922 -7.829 16.523 1.00 85.25 190 SER A CA 1
ATOM 1518 C C . SER A 1 190 ? -16.338 -8.091 15.977 1.00 85.25 190 SER A C 1
ATOM 1520 O O . SER A 1 190 ? -16.742 -7.467 15.003 1.00 85.25 190 SER A O 1
ATOM 1522 N N . LYS A 1 191 ? -17.149 -8.906 16.669 1.00 83.62 191 LYS A N 1
ATOM 1523 C CA . LYS A 1 191 ? -18.545 -9.221 16.294 1.00 83.62 191 LYS A CA 1
ATOM 1524 C C . LYS A 1 191 ? -19.570 -8.124 16.556 1.00 83.62 191 LYS A C 1
ATOM 1526 O O . LYS A 1 191 ? -20.713 -8.217 16.114 1.00 83.62 191 LYS A O 1
ATOM 1531 N N . LYS A 1 192 ? -19.200 -7.098 17.324 1.00 81.56 192 LYS A N 1
ATOM 1532 C CA . LYS A 1 192 ? -20.116 -6.033 17.753 1.00 81.56 192 LYS A CA 1
ATOM 1533 C C . LYS A 1 192 ? -19.848 -4.707 17.052 1.00 81.56 192 LYS A C 1
ATOM 1535 O O . LYS A 1 192 ? -20.280 -3.673 17.552 1.00 81.56 192 LYS A O 1
ATOM 1540 N N . TYR A 1 193 ? -19.170 -4.701 15.899 1.00 78.75 193 TYR A N 1
ATOM 1541 C CA . TYR A 1 193 ? -18.851 -3.439 15.228 1.00 78.75 193 TYR A CA 1
ATOM 1542 C C . TYR A 1 193 ? -20.063 -2.639 14.801 1.00 78.75 193 TYR A C 1
ATOM 1544 O O . TYR A 1 193 ? -20.027 -1.423 14.910 1.00 78.75 193 TYR A O 1
ATOM 1552 N N . LYS A 1 194 ? -21.147 -3.280 14.366 1.00 80.19 194 LYS A N 1
ATOM 1553 C CA . LYS A 1 194 ? -22.350 -2.543 13.969 1.00 80.19 194 LYS A CA 1
ATOM 1554 C C . LYS A 1 194 ? -22.936 -1.745 15.137 1.00 80.19 194 LYS A C 1
ATOM 1556 O O . LYS A 1 194 ? -23.205 -0.555 15.000 1.00 80.19 194 LYS A O 1
ATOM 1561 N N . ASP A 1 195 ? -23.081 -2.392 16.290 1.00 80.56 195 ASP A N 1
ATOM 1562 C CA . ASP A 1 195 ? -23.587 -1.750 17.506 1.00 80.56 195 ASP A CA 1
ATOM 1563 C C . ASP A 1 195 ? -22.598 -0.705 18.034 1.00 80.56 195 ASP A C 1
ATOM 1565 O O . ASP A 1 195 ? -22.996 0.360 18.499 1.00 80.56 195 ASP A O 1
ATOM 1569 N N . PHE A 1 196 ? -21.302 -0.990 17.905 1.00 81.50 196 PHE A N 1
ATOM 1570 C CA . PHE A 1 196 ? -20.229 -0.093 18.302 1.00 81.50 196 PHE A CA 1
ATOM 1571 C C . PHE A 1 196 ? -20.144 1.172 17.437 1.00 81.50 196 PHE A C 1
ATOM 1573 O O . PHE A 1 196 ? -20.091 2.279 17.959 1.00 81.50 196 PHE A O 1
ATOM 1580 N N . MET A 1 197 ? -20.175 1.052 16.109 1.00 82.25 197 MET A N 1
ATOM 1581 C CA . MET A 1 197 ? -20.182 2.219 15.222 1.00 82.25 197 MET A CA 1
ATOM 1582 C C . MET A 1 197 ? -21.424 3.064 15.462 1.00 82.25 197 MET A C 1
ATOM 1584 O O . MET A 1 197 ? -21.331 4.290 15.499 1.00 82.25 197 MET A O 1
ATOM 1588 N N . LYS A 1 198 ? -22.560 2.416 15.737 1.00 84.06 198 LYS A N 1
ATOM 1589 C CA . LYS A 1 198 ? -23.784 3.110 16.120 1.00 84.06 198 LYS A CA 1
ATOM 1590 C C . LYS A 1 198 ? -23.646 3.891 17.427 1.00 84.06 198 LYS A C 1
ATOM 1592 O O . LYS A 1 198 ? -24.090 5.033 17.504 1.00 84.06 198 LYS A O 1
ATOM 1597 N N . SER A 1 199 ? -23.000 3.324 18.449 1.00 81.12 199 SER A N 1
ATOM 1598 C CA . SER A 1 199 ? -22.770 4.043 19.711 1.00 81.12 199 SER A CA 1
ATOM 1599 C C . SER A 1 199 ? -21.842 5.255 19.547 1.00 81.12 199 SER A C 1
ATOM 1601 O O . SER A 1 199 ? -21.945 6.213 20.311 1.00 81.12 199 SER A O 1
ATOM 1603 N N . LEU A 1 200 ? -20.991 5.257 18.516 1.00 78.69 200 LEU A N 1
ATOM 1604 C CA . LEU A 1 200 ? -20.125 6.381 18.153 1.00 78.69 200 LEU A CA 1
ATOM 1605 C C . LEU A 1 200 ? -20.781 7.420 17.222 1.00 78.69 200 LEU A C 1
ATOM 1607 O O . LEU A 1 200 ? -20.132 8.426 16.912 1.00 78.69 200 LEU A O 1
ATOM 1611 N N . GLY A 1 201 ? -22.021 7.190 16.768 1.00 81.56 201 GLY A N 1
ATOM 1612 C CA . GLY A 1 201 ? -22.705 8.017 15.765 1.00 81.56 201 GLY A CA 1
ATOM 1613 C C . GLY A 1 201 ? -22.125 7.879 14.351 1.00 81.56 201 GLY A C 1
ATOM 1614 O O . GLY A 1 201 ? -22.183 8.819 13.558 1.00 81.56 201 GLY A O 1
ATOM 1615 N N . LEU A 1 202 ? -21.516 6.729 14.052 1.00 80.00 202 LEU A N 1
ATOM 1616 C CA . LEU A 1 202 ? -20.816 6.409 12.805 1.00 80.00 202 LEU A CA 1
ATOM 1617 C C . LEU A 1 202 ? -21.566 5.360 11.975 1.00 80.00 202 LEU A C 1
ATOM 1619 O O . LEU A 1 202 ? -20.956 4.567 11.271 1.00 80.00 202 LEU A O 1
ATOM 1623 N N . ASP A 1 203 ? -22.897 5.374 12.027 1.00 74.12 203 ASP A N 1
ATOM 1624 C CA . ASP A 1 203 ? -23.810 4.410 11.388 1.00 74.12 203 ASP A CA 1
ATOM 1625 C C . ASP A 1 203 ? -23.615 4.263 9.862 1.00 74.12 203 ASP A C 1
ATOM 1627 O O . ASP A 1 203 ? -24.134 3.332 9.248 1.00 74.12 203 ASP A O 1
ATOM 1631 N N . HIS A 1 204 ? -22.917 5.221 9.254 1.00 63.41 204 HIS A N 1
ATOM 1632 C CA . HIS A 1 204 ? -22.645 5.360 7.825 1.00 63.41 204 HIS A CA 1
ATOM 1633 C C . HIS A 1 204 ? -21.197 4.997 7.435 1.00 63.41 204 HIS A C 1
ATOM 1635 O O . HIS A 1 204 ? -20.851 5.127 6.259 1.00 63.41 204 HIS A O 1
ATOM 1641 N N . CYS A 1 205 ? -20.356 4.606 8.400 1.00 54.91 205 CYS A N 1
ATOM 1642 C CA . CYS A 1 205 ? -18.980 4.138 8.191 1.00 54.91 205 CYS A CA 1
ATOM 1643 C C . CYS A 1 205 ? -18.879 2.608 8.149 1.00 54.91 205 CYS A C 1
ATOM 1645 O O . CYS A 1 205 ? -19.731 1.928 8.762 1.00 54.91 205 CYS A O 1
#

Secondary structure (DSSP, 8-state):
---TT-------TT-THHHHBSSSS--STTBSSHHHHHHHHHH-TT--BTTTB------TTS-HHHHTTHHHHHHHHHHHHHHHHTTSPPEEEEEETHHHHHHHHHHHHS-HHHHHHHEEEEEEES--TT--HHHHHHHHH---TT-TTS-HHHHGGGG-SHHHHHTS--TTTS-TT---EE-SS-EE-GGGHHHHHHHTT-TT-

pLDDT: mean 91.3, std 8.08, range [46.09, 98.81]